Protein AF-A0A2G2K2K7-F1 (afdb_monomer)

Nearest PDB structures (foldseek):
  8chv-assembly1_A  TM=3.644E-01  e=1.099E+00  Homo sapiens
  8qgy-assembly1_A  TM=4.838E-01  e=2.644E+00  Homo sapiens
  7ty0-assembly1_C  TM=4.676E-01  e=1.656E+00  Henipavirus nipahense
  3q2p-assembly3_C  TM=3.879E-01  e=7.582E+00  Dioscoreophyllum cumminsii

Foldseek 3Di:
DDPVQLVVLLCQQLDFFDDDPPFPCPPQNFRNSCCVVVPDDLPDQWDQDPVGIAGEQSVLSVVFWADDVVLVVLVVVCCVVPVPCLNVLVPCVVVVVVCCVPQVKACLDLFVPVDWDWCVVDDFRYPWIKIWGWIDGPNWIKIFIWTQRTRDPVTRTGRTGITTGPPVLLSLLVRHFDDPDPPDPDDPSSVCLVPPPDQAWDQDPVSNFIDHPNDTDGSNVVVVDD

pLDDT: mean 75.02, std 16.73, range [37.62, 96.44]

Mean predicted aligned error: 9.86 Å

Sequence (226 aa):
MDTETKKIIQSQLLENTGKHFLDSGGDDGRAWQQNQKNGISFDEGVSIDEYGVTIPIASFMASQLLYDSTCHDIENLFKLNHPDLALCYNDQGEIEDFLIEYFGAEFDGHLCSKEWFYTYNWDNDLSQDLQGVTFEINGDTYCILQSHNGADARGGHSNGRVYKMEEPDYFFLGMQVQFDNPNEPDGNPFETFYEMENEGGKYNEETKCFELDGKECTPYCMALQY

Radius of gyration: 18.02 Å; Cα contacts (8 Å, |Δi|>4): 357; chains: 1; bounding box: 41×43×48 Å

Structure (mmCIF, N/CA/C/O backbone):
data_AF-A0A2G2K2K7-F1
#
_entry.id   AF-A0A2G2K2K7-F1
#
loop_
_atom_site.group_PDB
_atom_site.id
_atom_site.type_symbol
_atom_site.label_atom_id
_atom_site.label_alt_id
_atom_site.label_comp_id
_atom_site.label_asym_id
_atom_site.label_entity_id
_atom_site.label_seq_id
_atom_site.pdbx_PDB_ins_code
_atom_site.Cartn_x
_atom_site.Cartn_y
_atom_site.Cartn_z
_atom_site.occupancy
_atom_site.B_iso_or_equiv
_atom_site.auth_seq_id
_atom_site.auth_comp_id
_atom_site.auth_asym_id
_atom_site.auth_atom_id
_atom_site.pdbx_PDB_model_num
ATOM 1 N N . MET A 1 1 ? -9.245 -15.487 -3.109 1.00 51.59 1 MET A N 1
ATOM 2 C CA . MET A 1 1 ? -8.781 -14.088 -3.081 1.00 51.59 1 MET A CA 1
ATOM 3 C C . MET A 1 1 ? -9.710 -13.254 -3.940 1.00 51.59 1 MET A C 1
ATOM 5 O O . MET A 1 1 ? -10.040 -13.703 -5.037 1.00 51.59 1 MET A O 1
ATOM 9 N N . ASP A 1 2 ? -10.210 -12.139 -3.412 1.00 69.38 2 ASP A N 1
ATOM 10 C CA . ASP A 1 2 ? -11.305 -11.400 -4.038 1.00 69.38 2 ASP A CA 1
ATOM 11 C C . ASP A 1 2 ? -10.863 -10.628 -5.293 1.00 69.38 2 ASP A C 1
ATOM 13 O O . ASP A 1 2 ? -9.751 -10.106 -5.388 1.00 69.38 2 ASP A O 1
ATOM 17 N N . THR A 1 3 ? -11.742 -10.597 -6.294 1.00 83.56 3 THR A N 1
ATOM 18 C CA . THR A 1 3 ? -11.476 -9.929 -7.575 1.00 83.56 3 THR A CA 1
ATOM 19 C C . THR A 1 3 ? -11.491 -8.409 -7.417 1.00 83.56 3 THR A C 1
ATOM 21 O O . THR A 1 3 ? -10.838 -7.721 -8.200 1.00 83.56 3 THR A O 1
ATOM 24 N N . GLU A 1 4 ? -12.206 -7.872 -6.424 1.00 93.44 4 GLU A N 1
ATOM 25 C CA . GLU A 1 4 ? -12.286 -6.429 -6.209 1.00 93.44 4 GLU A CA 1
ATOM 26 C C . GLU A 1 4 ? -10.986 -5.865 -5.641 1.00 93.44 4 GLU A C 1
ATOM 28 O O . GLU A 1 4 ? -10.442 -4.929 -6.225 1.00 93.44 4 GLU A O 1
ATOM 33 N N . THR A 1 5 ? -10.409 -6.502 -4.616 1.00 95.50 5 THR A N 1
ATOM 34 C CA . THR A 1 5 ? -9.098 -6.120 -4.067 1.00 95.50 5 THR A CA 1
ATOM 35 C C . THR A 1 5 ? -8.050 -5.954 -5.170 1.00 95.50 5 THR A C 1
ATOM 37 O O . THR A 1 5 ? -7.413 -4.906 -5.276 1.00 95.50 5 THR A O 1
ATOM 40 N N . LYS A 1 6 ? -7.916 -6.946 -6.066 1.00 95.75 6 LYS A N 1
ATOM 41 C CA . LYS A 1 6 ? -6.950 -6.886 -7.176 1.00 95.75 6 LYS A CA 1
ATOM 42 C C . LYS A 1 6 ? -7.220 -5.714 -8.128 1.00 95.75 6 LYS A C 1
ATOM 44 O O . LYS A 1 6 ? -6.268 -5.112 -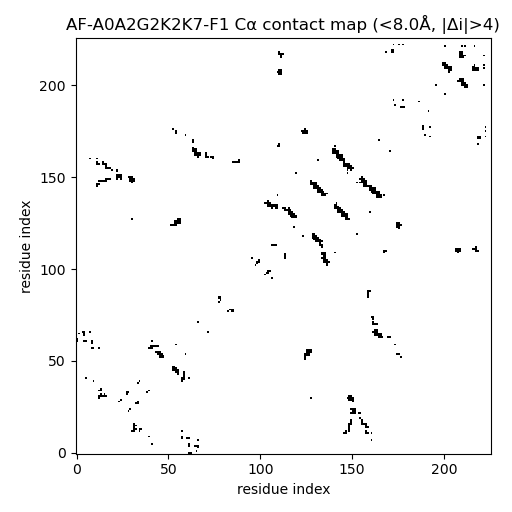8.617 1.00 95.75 6 LYS A O 1
ATOM 49 N N . LYS A 1 7 ? -8.481 -5.345 -8.382 1.00 95.94 7 LYS A N 1
ATOM 50 C CA . LYS A 1 7 ? -8.799 -4.163 -9.207 1.00 95.94 7 LYS A CA 1
ATOM 51 C C . LYS A 1 7 ? -8.391 -2.864 -8.525 1.00 95.94 7 LYS A C 1
ATOM 53 O O . LYS A 1 7 ? -7.865 -1.983 -9.201 1.00 95.94 7 LYS A O 1
ATOM 58 N N . ILE A 1 8 ? -8.633 -2.736 -7.220 1.00 96.00 8 ILE A N 1
ATOM 59 C CA . ILE A 1 8 ?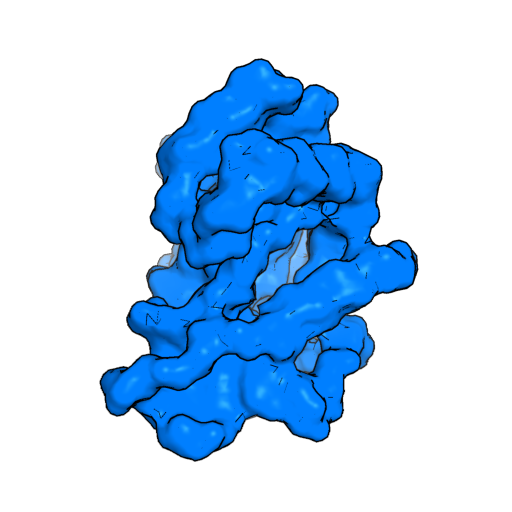 -8.271 -1.531 -6.467 1.00 96.00 8 ILE A CA 1
ATOM 60 C C . ILE A 1 8 ? -6.749 -1.376 -6.440 1.00 96.00 8 ILE A C 1
ATOM 62 O O . ILE A 1 8 ? -6.254 -0.328 -6.861 1.00 96.00 8 ILE A O 1
ATOM 66 N N . ILE A 1 9 ? -6.015 -2.447 -6.116 1.00 96.44 9 ILE A N 1
ATOM 67 C CA . ILE A 1 9 ? -4.544 -2.475 -6.168 1.00 96.44 9 ILE A CA 1
ATOM 68 C C . ILE A 1 9 ? -4.046 -2.119 -7.573 1.00 96.44 9 ILE A C 1
ATOM 70 O O . ILE A 1 9 ? -3.201 -1.241 -7.736 1.00 96.44 9 ILE A O 1
ATOM 74 N N . GLN A 1 10 ? -4.601 -2.747 -8.614 1.00 96.38 10 GLN A N 1
ATOM 75 C CA . GLN A 1 10 ? -4.230 -2.447 -9.995 1.00 96.38 10 GLN A CA 1
ATOM 76 C C . GLN A 1 10 ? -4.463 -0.968 -10.332 1.00 96.38 10 GLN A C 1
ATOM 78 O O . GLN A 1 10 ? -3.617 -0.346 -10.971 1.00 96.38 10 GLN A O 1
ATOM 83 N N . SER A 1 11 ? -5.585 -0.388 -9.899 1.00 94.81 11 SER A N 1
ATOM 84 C CA . SER A 1 11 ? -5.878 1.028 -10.131 1.00 94.81 11 SER A CA 1
ATOM 85 C C . SER A 1 11 ? -4.874 1.951 -9.438 1.00 94.81 11 SER A C 1
ATOM 87 O O . SER A 1 11 ? -4.458 2.938 -10.038 1.00 94.81 11 SER A O 1
ATOM 89 N N . GLN A 1 12 ? -4.442 1.591 -8.226 1.00 94.31 12 GLN A N 1
ATOM 90 C CA . GLN A 1 12 ? -3.452 2.329 -7.450 1.00 94.31 12 GLN A CA 1
ATOM 91 C C . GLN A 1 12 ? -2.073 2.286 -8.122 1.00 94.31 12 GLN A C 1
ATOM 93 O O . GLN A 1 12 ? -1.474 3.330 -8.363 1.00 94.31 12 GLN A O 1
ATOM 98 N N . LEU A 1 13 ? -1.595 1.102 -8.516 1.00 94.94 13 LEU A N 1
ATOM 99 C CA . LEU A 1 13 ? -0.274 0.923 -9.140 1.00 94.94 13 LEU A CA 1
ATOM 100 C C . LEU A 1 13 ? -0.178 1.509 -10.562 1.00 94.94 13 LEU A C 1
ATOM 102 O O . LEU A 1 13 ? 0.915 1.821 -11.040 1.00 94.94 13 LEU A O 1
ATOM 106 N N . LEU A 1 14 ? -1.310 1.659 -11.255 1.00 94.12 14 LEU A N 1
ATOM 107 C CA . LEU A 1 14 ? -1.390 2.286 -12.580 1.00 94.12 14 LEU A CA 1
ATOM 108 C C . LEU A 1 14 ? -1.616 3.801 -12.525 1.00 94.12 14 LEU A C 1
ATOM 110 O O . LEU A 1 14 ? -1.603 4.452 -13.577 1.00 94.12 14 LEU A O 1
ATOM 114 N N . GLU A 1 15 ? -1.867 4.360 -11.340 1.00 91.31 15 GLU A N 1
ATOM 115 C CA . GLU A 1 15 ? -2.230 5.761 -11.181 1.00 91.31 15 GLU A CA 1
ATOM 116 C C . GLU A 1 15 ? -1.101 6.674 -11.664 1.00 91.31 15 GLU A C 1
ATOM 118 O O . GLU A 1 15 ? 0.040 6.585 -11.211 1.00 91.31 15 GLU A O 1
ATOM 123 N N . ASN A 1 16 ? -1.429 7.571 -12.594 1.00 89.06 16 ASN A N 1
ATOM 124 C CA . ASN A 1 16 ? -0.492 8.575 -13.071 1.00 89.06 16 ASN A CA 1
ATOM 125 C C . ASN A 1 16 ? -0.320 9.657 -12.005 1.00 89.06 16 ASN A C 1
ATOM 127 O O . ASN A 1 16 ? -1.191 10.507 -11.828 1.00 89.06 16 ASN A O 1
ATOM 131 N N . THR A 1 17 ? 0.839 9.656 -11.361 1.00 86.25 17 THR A N 1
ATOM 132 C CA . THR A 1 17 ? 1.182 10.587 -10.280 1.00 86.25 17 THR A CA 1
ATOM 133 C C . THR A 1 17 ? 1.998 11.788 -10.762 1.00 86.25 17 THR A C 1
ATOM 135 O O . THR A 1 17 ? 2.615 12.516 -9.985 1.00 86.25 17 THR A O 1
ATOM 138 N N . GLY A 1 18 ? 1.971 12.034 -12.074 1.00 79.94 18 GLY A N 1
ATOM 139 C CA . GLY A 1 18 ? 2.606 13.171 -12.719 1.00 79.94 18 GLY A CA 1
ATOM 140 C C . GLY A 1 18 ? 4.084 12.958 -13.039 1.00 79.94 18 GLY A C 1
ATOM 141 O O . GLY A 1 18 ? 4.646 11.868 -12.928 1.00 79.94 18 GLY A O 1
ATOM 142 N N . LYS A 1 19 ? 4.704 14.041 -13.513 1.00 80.25 19 LYS A N 1
ATOM 143 C CA . LYS A 1 19 ? 6.140 14.140 -13.782 1.00 80.25 19 LYS A CA 1
ATOM 144 C C . LYS A 1 19 ? 6.644 15.429 -13.158 1.00 80.25 19 LYS A C 1
ATOM 146 O O . LYS A 1 19 ? 6.079 16.491 -13.421 1.00 80.25 19 LYS A O 1
ATOM 151 N N . HIS A 1 20 ? 7.711 15.350 -12.376 1.00 73.38 20 HIS A N 1
ATOM 152 C CA . HIS A 1 20 ? 8.375 16.534 -11.847 1.00 73.38 20 HIS A CA 1
ATOM 153 C C . HIS A 1 20 ? 9.685 16.793 -12.600 1.00 73.38 20 HIS A C 1
ATOM 155 O O . HIS A 1 20 ? 10.355 15.862 -13.032 1.00 73.38 20 HIS A O 1
ATOM 161 N N . PHE A 1 21 ? 10.071 18.058 -12.778 1.00 69.62 21 PHE A N 1
ATOM 162 C CA . PHE A 1 21 ? 11.282 18.408 -13.538 1.00 69.62 21 PHE A CA 1
ATOM 163 C C . PHE A 1 21 ? 12.573 17.854 -12.907 1.00 69.62 21 PHE A C 1
ATOM 165 O O . PHE A 1 21 ? 13.538 17.582 -13.613 1.00 69.62 21 PHE A O 1
ATOM 172 N N . LEU A 1 22 ? 12.585 17.684 -11.582 1.00 68.12 22 LEU A N 1
ATOM 173 C CA . LEU A 1 22 ? 13.721 17.132 -10.827 1.00 68.12 22 LEU A CA 1
ATOM 174 C C . LEU A 1 22 ? 13.619 15.621 -10.576 1.00 68.12 22 LEU A C 1
ATOM 176 O O . LEU A 1 22 ? 14.408 15.077 -9.807 1.00 68.12 22 LEU A O 1
ATOM 180 N N . ASP A 1 23 ? 12.632 14.972 -11.181 1.00 69.50 23 ASP A N 1
ATOM 181 C CA . ASP A 1 23 ? 12.435 13.535 -11.081 1.00 69.50 23 ASP A CA 1
ATOM 182 C C . ASP A 1 23 ? 13.387 12.815 -12.047 1.00 69.50 23 ASP A C 1
ATOM 184 O O . ASP A 1 23 ? 13.476 13.162 -13.229 1.00 69.50 23 ASP A O 1
ATOM 188 N N . SER A 1 24 ? 14.114 11.822 -11.539 1.00 72.56 24 SER A N 1
ATOM 189 C CA . SER A 1 24 ? 15.151 11.077 -12.265 1.00 72.56 24 SER A CA 1
ATOM 190 C C . SER A 1 24 ? 14.586 10.182 -13.374 1.00 72.56 24 SER A C 1
ATOM 192 O O . SER A 1 24 ? 15.342 9.696 -14.213 1.00 72.56 24 SER A O 1
ATOM 194 N N . GLY A 1 25 ? 13.261 10.010 -13.436 1.00 67.38 25 GLY A N 1
ATOM 195 C CA . GLY A 1 25 ? 12.586 9.104 -14.368 1.00 67.38 25 GLY A CA 1
ATOM 196 C C . GLY A 1 25 ? 12.629 9.473 -15.849 1.00 67.38 25 GLY A C 1
ATOM 197 O O . GLY A 1 25 ? 12.035 8.754 -16.644 1.00 67.38 25 GLY A O 1
ATOM 198 N N . GLY A 1 26 ? 13.251 10.585 -16.253 1.00 72.06 26 GLY A N 1
ATOM 199 C CA . GLY A 1 26 ? 13.318 10.983 -17.666 1.00 72.06 26 GLY A CA 1
ATOM 200 C C . GLY A 1 26 ? 11.947 10.937 -18.366 1.00 72.06 26 GLY A C 1
ATOM 201 O O . GLY A 1 26 ? 10.940 11.410 -17.818 1.00 72.06 26 GLY A O 1
ATOM 202 N N . ASP A 1 27 ? 11.901 10.333 -19.558 1.00 73.56 27 ASP A N 1
ATOM 203 C CA . ASP A 1 27 ? 10.684 10.239 -20.371 1.00 73.56 27 ASP A CA 1
ATOM 204 C C . ASP A 1 27 ? 9.696 9.159 -19.879 1.00 73.56 27 ASP A C 1
ATOM 206 O O . ASP A 1 27 ? 8.484 9.425 -19.866 1.00 73.56 27 ASP A O 1
ATOM 210 N N . ASP A 1 28 ? 10.172 7.981 -19.447 1.00 77.38 28 ASP A N 1
ATOM 211 C CA . ASP A 1 28 ? 9.344 6.799 -19.133 1.00 77.38 28 ASP A CA 1
ATOM 212 C C . ASP A 1 28 ? 9.793 5.921 -17.941 1.00 77.38 28 ASP A C 1
ATOM 214 O O . ASP A 1 28 ? 9.265 4.829 -17.745 1.00 77.38 28 ASP A O 1
ATOM 218 N N . GLY A 1 29 ? 10.711 6.387 -17.098 1.00 82.25 29 GLY A N 1
ATOM 219 C CA . GLY A 1 29 ? 11.298 5.617 -15.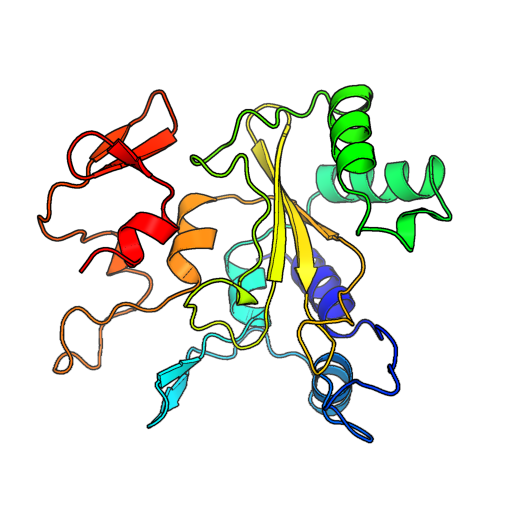992 1.00 82.25 29 GLY A CA 1
ATOM 220 C C . GLY A 1 29 ? 10.471 5.514 -14.705 1.00 82.25 29 GLY A C 1
ATOM 221 O O . GLY A 1 29 ? 10.988 5.017 -13.714 1.00 82.25 29 GLY A O 1
ATOM 222 N N . ARG A 1 30 ? 9.223 5.998 -14.670 1.00 88.75 30 ARG A N 1
ATOM 223 C CA . ARG A 1 30 ? 8.374 5.967 -13.458 1.00 88.75 30 ARG A CA 1
ATOM 224 C C . ARG A 1 30 ? 7.641 4.644 -13.322 1.00 88.75 30 ARG A C 1
ATOM 226 O O . ARG A 1 30 ? 7.210 4.085 -14.334 1.00 88.75 30 ARG A O 1
ATOM 233 N N . ALA A 1 31 ? 7.403 4.205 -12.090 1.00 89.06 31 ALA A N 1
ATOM 234 C CA . ALA A 1 31 ? 6.719 2.943 -11.828 1.00 89.06 31 ALA A CA 1
ATOM 235 C C . ALA A 1 31 ? 5.331 2.879 -12.494 1.00 89.06 31 ALA A C 1
ATOM 237 O O . ALA A 1 31 ? 5.050 1.912 -13.199 1.00 89.06 31 ALA A O 1
ATOM 238 N N . TRP A 1 32 ? 4.511 3.942 -12.436 1.00 91.06 32 TRP A N 1
ATOM 239 C CA . TRP A 1 32 ? 3.213 3.934 -13.138 1.00 91.06 32 TRP A CA 1
ATOM 240 C C . TRP A 1 32 ? 3.348 3.795 -14.662 1.00 91.06 32 TRP A C 1
ATOM 242 O O . TRP A 1 32 ? 2.496 3.184 -15.307 1.00 91.06 32 TRP A O 1
ATOM 252 N N . GLN A 1 33 ? 4.414 4.343 -15.257 1.00 91.19 33 GLN A N 1
ATOM 253 C CA . GLN A 1 33 ? 4.657 4.259 -16.702 1.00 91.19 33 GLN A CA 1
ATOM 254 C C . GLN A 1 33 ? 5.043 2.834 -17.100 1.00 91.19 33 GLN A C 1
ATOM 256 O O . GLN A 1 33 ? 4.540 2.315 -18.099 1.00 91.19 33 GLN A O 1
ATOM 261 N N . GLN A 1 34 ? 5.893 2.192 -16.298 1.00 90.50 34 GLN A N 1
ATOM 262 C CA . GLN A 1 34 ? 6.276 0.796 -16.491 1.00 90.50 34 GLN A CA 1
ATOM 263 C C . GLN A 1 34 ? 5.073 -0.132 -16.299 1.00 90.50 34 GLN A C 1
ATOM 265 O O . GLN A 1 34 ? 4.802 -0.959 -17.167 1.00 90.50 34 GLN A O 1
ATOM 270 N N . ASN A 1 35 ? 4.278 0.081 -15.250 1.00 92.19 35 ASN A N 1
ATOM 271 C CA . ASN A 1 35 ? 3.066 -0.689 -14.969 1.00 92.19 35 ASN A CA 1
ATOM 272 C C . ASN A 1 35 ? 2.030 -0.574 -16.099 1.00 92.19 35 ASN A C 1
ATOM 274 O O . ASN A 1 35 ? 1.461 -1.574 -16.529 1.00 92.19 35 ASN A O 1
ATOM 278 N N . GLN A 1 36 ? 1.808 0.627 -16.646 1.00 92.50 36 GLN A N 1
ATOM 279 C CA . GLN A 1 36 ? 0.893 0.820 -17.780 1.00 92.50 36 GLN A CA 1
ATOM 280 C C . GLN A 1 36 ? 1.382 0.149 -19.068 1.00 92.50 36 GLN A C 1
ATOM 282 O O . GLN A 1 36 ? 0.568 -0.297 -19.878 1.00 92.50 36 GLN A O 1
ATOM 287 N N . LYS A 1 37 ? 2.700 0.088 -19.273 1.00 92.38 37 LYS A N 1
ATOM 288 C CA . LYS A 1 37 ? 3.313 -0.518 -20.459 1.00 92.38 37 LYS A CA 1
ATOM 289 C C . LYS A 1 37 ? 3.349 -2.043 -20.381 1.00 92.38 37 LYS A C 1
ATOM 291 O O . LYS A 1 37 ? 3.051 -2.704 -21.373 1.00 92.38 37 LYS A O 1
ATOM 296 N N . ASN A 1 38 ? 3.732 -2.580 -19.227 1.00 90.56 38 ASN A N 1
ATOM 297 C CA . ASN A 1 38 ? 3.989 -4.006 -19.030 1.00 90.56 38 ASN A CA 1
ATOM 298 C C . ASN A 1 38 ? 2.741 -4.758 -18.541 1.00 90.56 38 ASN A C 1
ATOM 300 O O . ASN A 1 38 ? 2.634 -5.967 -18.736 1.00 90.56 38 ASN A O 1
ATOM 304 N N . GLY A 1 39 ? 1.774 -4.039 -17.966 1.00 91.75 39 GLY A N 1
ATOM 305 C CA . GLY A 1 39 ? 0.660 -4.620 -17.229 1.00 91.75 39 GLY A CA 1
ATOM 306 C C . GLY A 1 39 ? 1.044 -4.9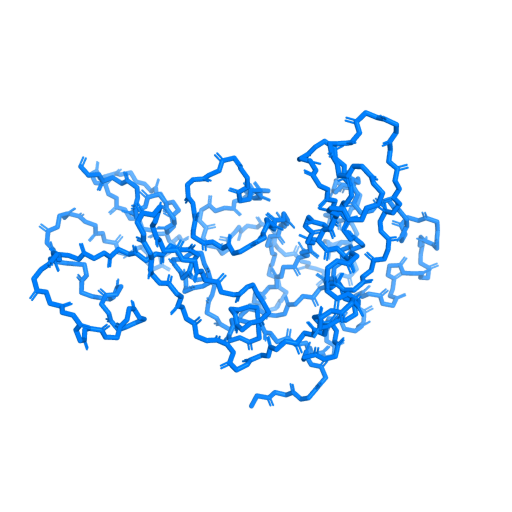53 -15.786 1.00 91.75 39 GLY A C 1
ATOM 307 O O . GLY A 1 39 ? 2.209 -4.893 -15.405 1.00 91.75 39 GLY A O 1
ATOM 308 N N . ILE A 1 40 ? 0.038 -5.303 -14.983 1.00 93.62 40 ILE A N 1
ATOM 309 C CA . ILE A 1 40 ? 0.218 -5.770 -13.603 1.00 93.62 40 ILE A CA 1
ATOM 310 C C . ILE A 1 40 ? 0.006 -7.282 -13.574 1.00 93.62 40 ILE A C 1
ATOM 312 O O . ILE A 1 40 ? -1.057 -7.758 -13.985 1.00 93.62 40 ILE A O 1
ATOM 316 N N . SER A 1 41 ? 0.998 -8.017 -13.072 1.00 91.44 41 SER A N 1
ATOM 317 C CA . SER A 1 41 ? 0.876 -9.435 -12.736 1.00 91.44 41 SER A CA 1
ATOM 318 C C . SER A 1 41 ? 0.667 -9.588 -11.232 1.00 91.44 41 SER A C 1
ATOM 320 O O . SER A 1 41 ? 1.346 -8.941 -10.446 1.00 91.44 41 SER A O 1
ATOM 322 N N . PHE A 1 42 ? -0.268 -10.450 -10.839 1.00 89.06 42 PHE A N 1
ATOM 323 C CA . PHE A 1 42 ? -0.506 -10.818 -9.435 1.00 89.06 42 PHE A CA 1
ATOM 324 C C . PHE A 1 42 ? -0.009 -12.226 -9.101 1.00 89.06 42 PHE A C 1
ATOM 326 O O . PHE A 1 42 ? -0.198 -12.691 -7.982 1.00 89.06 42 PHE A O 1
ATOM 333 N N . ASP A 1 43 ? 0.546 -12.913 -10.098 1.00 84.06 43 ASP A N 1
ATOM 334 C CA . ASP A 1 43 ? 1.040 -14.285 -9.988 1.00 84.06 43 ASP A CA 1
ATOM 335 C C . ASP A 1 43 ? 2.572 -14.319 -10.146 1.00 84.06 43 ASP A C 1
ATOM 337 O O . ASP A 1 43 ? 3.169 -15.379 -10.324 1.00 84.06 43 ASP A O 1
ATOM 341 N N . GLU A 1 44 ? 3.214 -13.145 -10.131 1.00 81.38 44 GLU A N 1
ATOM 342 C CA . GLU A 1 44 ? 4.668 -13.035 -10.153 1.00 81.38 44 GLU A CA 1
ATOM 343 C C . GLU A 1 44 ? 5.224 -13.441 -8.787 1.00 81.38 44 GLU A C 1
ATOM 345 O O . GLU A 1 44 ? 4.755 -12.964 -7.751 1.00 81.38 44 GLU A O 1
ATOM 350 N N . GLY A 1 45 ? 6.186 -14.360 -8.798 1.00 78.81 45 GLY A N 1
ATOM 351 C CA . GLY A 1 45 ? 6.877 -14.811 -7.598 1.00 78.81 45 GLY A CA 1
ATOM 352 C C . GLY A 1 45 ? 8.067 -13.922 -7.256 1.00 78.81 45 GLY A C 1
ATOM 353 O O . GLY A 1 45 ? 8.514 -13.117 -8.068 1.00 78.81 45 GLY A O 1
ATOM 354 N N . VAL A 1 46 ? 8.598 -14.120 -6.053 1.00 80.56 46 VAL A N 1
ATOM 355 C CA . VAL A 1 46 ? 9.846 -13.496 -5.607 1.00 80.56 46 VAL A CA 1
ATOM 356 C C . VAL A 1 46 ? 10.986 -13.865 -6.561 1.00 80.56 46 VAL A C 1
ATOM 358 O O . VAL A 1 46 ? 11.145 -15.035 -6.919 1.00 80.56 46 VAL A O 1
ATOM 361 N N . SER A 1 47 ? 11.781 -12.877 -6.973 1.00 79.62 47 SER A N 1
ATOM 362 C CA . SER A 1 47 ? 12.994 -13.084 -7.767 1.00 79.62 47 SER A CA 1
ATOM 363 C C . SER A 1 47 ? 14.244 -12.885 -6.920 1.00 79.62 47 SER A C 1
ATOM 365 O O . SER A 1 47 ? 14.254 -12.059 -6.013 1.00 79.62 47 SER A O 1
ATOM 367 N N . ILE A 1 48 ? 15.303 -13.629 -7.238 1.00 82.06 48 ILE A N 1
ATOM 368 C CA . ILE A 1 48 ? 16.605 -13.535 -6.575 1.00 82.06 48 ILE A CA 1
ATOM 369 C C . ILE A 1 48 ? 17.668 -13.398 -7.661 1.00 82.06 48 ILE A C 1
ATOM 371 O O . ILE A 1 48 ? 17.705 -14.208 -8.593 1.00 82.06 48 ILE A O 1
ATOM 375 N N . ASP A 1 49 ? 18.530 -12.396 -7.541 1.00 81.94 49 ASP A N 1
ATOM 376 C CA . ASP A 1 49 ? 19.664 -12.190 -8.436 1.00 81.94 49 ASP A CA 1
ATOM 377 C C . ASP A 1 49 ? 20.942 -11.782 -7.677 1.00 81.94 49 ASP A C 1
ATOM 379 O O . ASP A 1 49 ? 21.063 -11.990 -6.470 1.00 81.94 49 ASP A O 1
ATOM 383 N N . GLU A 1 50 ? 21.950 -11.276 -8.394 1.00 80.56 50 GLU A N 1
ATOM 384 C CA . GLU A 1 50 ? 23.225 -10.860 -7.794 1.00 80.56 50 GLU A CA 1
ATOM 385 C C . GLU A 1 50 ? 23.123 -9.606 -6.908 1.00 80.56 50 GLU A C 1
ATOM 387 O O . GLU A 1 50 ? 24.052 -9.325 -6.148 1.00 80.56 50 GLU A O 1
ATOM 392 N N . TYR A 1 51 ? 22.022 -8.859 -7.011 1.00 75.56 51 TYR A N 1
ATOM 393 C CA . TYR A 1 51 ? 21.750 -7.639 -6.257 1.00 75.56 51 TYR A CA 1
ATOM 394 C C . TYR A 1 51 ? 20.859 -7.878 -5.039 1.00 75.56 51 TYR A C 1
ATOM 396 O O . TYR A 1 51 ? 20.869 -7.045 -4.135 1.00 75.56 51 TYR A O 1
ATOM 404 N N . GLY A 1 52 ? 20.153 -9.009 -4.979 1.00 76.25 52 GLY A N 1
ATOM 405 C CA . GLY A 1 52 ? 19.393 -9.419 -3.804 1.00 76.25 52 GLY A CA 1
ATOM 406 C C . GLY A 1 52 ? 18.061 -10.063 -4.153 1.00 76.25 52 GLY A C 1
ATOM 407 O O . GLY A 1 52 ? 17.915 -10.727 -5.183 1.00 76.25 52 GLY A O 1
ATOM 408 N N . VAL A 1 53 ? 17.100 -9.888 -3.251 1.00 81.88 53 VAL A N 1
ATOM 409 C CA . VAL A 1 53 ? 15.729 -10.366 -3.405 1.00 81.88 53 VAL A CA 1
ATOM 410 C C . VAL A 1 53 ? 14.859 -9.240 -3.952 1.00 81.88 53 VAL A C 1
ATOM 412 O O . VAL A 1 53 ? 15.097 -8.060 -3.715 1.00 81.88 53 VAL A O 1
ATOM 415 N N . THR A 1 54 ? 13.837 -9.592 -4.721 1.00 85.38 54 THR A N 1
ATOM 416 C CA . THR A 1 54 ? 12.774 -8.663 -5.098 1.00 85.38 54 THR A CA 1
ATOM 417 C C . THR A 1 54 ? 11.423 -9.350 -4.975 1.00 85.38 54 THR A C 1
ATOM 419 O O . THR A 1 54 ? 11.160 -10.371 -5.613 1.00 85.38 54 THR A O 1
ATOM 422 N N . ILE A 1 55 ? 10.556 -8.770 -4.155 1.00 88.06 55 ILE A N 1
ATOM 423 C CA . ILE A 1 55 ? 9.176 -9.160 -3.907 1.00 88.06 55 ILE A CA 1
ATOM 424 C C . ILE A 1 55 ? 8.271 -8.303 -4.803 1.00 88.06 55 ILE A C 1
ATOM 426 O O . ILE A 1 55 ? 8.197 -7.084 -4.621 1.00 88.06 55 ILE A O 1
ATOM 430 N N . PRO A 1 56 ? 7.540 -8.897 -5.761 1.00 89.38 56 PRO A N 1
ATOM 431 C CA . PRO A 1 56 ? 6.627 -8.149 -6.617 1.00 89.38 56 PRO A CA 1
ATOM 432 C C . PRO A 1 56 ? 5.497 -7.503 -5.809 1.00 89.38 56 PRO A C 1
ATOM 434 O O . PRO A 1 56 ? 4.662 -8.191 -5.213 1.00 89.38 56 PRO A O 1
ATOM 437 N N . ILE A 1 57 ? 5.432 -6.170 -5.838 1.00 93.56 57 ILE A N 1
ATOM 438 C CA . ILE A 1 57 ? 4.517 -5.383 -4.999 1.00 93.56 57 ILE A CA 1
ATOM 439 C C . ILE A 1 57 ? 3.044 -5.762 -5.189 1.00 93.56 57 ILE A C 1
ATOM 441 O O . ILE A 1 57 ? 2.287 -5.837 -4.227 1.00 93.56 57 ILE A O 1
ATOM 445 N N . ALA A 1 58 ? 2.628 -6.055 -6.424 1.00 93.56 58 ALA A N 1
ATOM 446 C CA . ALA A 1 58 ? 1.247 -6.410 -6.728 1.00 93.56 58 ALA A CA 1
ATOM 447 C C . ALA A 1 58 ? 0.854 -7.763 -6.116 1.00 93.56 58 ALA A C 1
ATOM 449 O O . ALA A 1 58 ? -0.220 -7.871 -5.522 1.00 93.56 58 ALA A O 1
ATOM 450 N N . SER A 1 59 ? 1.723 -8.774 -6.239 1.00 89.94 59 SER A N 1
ATOM 451 C CA . SER A 1 59 ? 1.527 -10.097 -5.638 1.00 89.94 59 SER A CA 1
ATOM 452 C C . SER A 1 59 ? 1.483 -10.002 -4.114 1.00 89.94 59 SER A C 1
ATOM 454 O O . SER A 1 59 ? 0.572 -10.553 -3.500 1.00 89.94 59 SER A O 1
ATOM 456 N N . PHE A 1 60 ? 2.408 -9.242 -3.521 1.00 91.38 60 PHE A N 1
ATOM 457 C CA . PHE A 1 60 ? 2.471 -9.009 -2.080 1.00 91.38 60 PHE A CA 1
ATOM 458 C C . PHE A 1 60 ? 1.223 -8.288 -1.548 1.00 91.38 60 PHE A C 1
ATOM 460 O O . PHE A 1 60 ? 0.545 -8.789 -0.655 1.00 91.38 60 PHE A O 1
ATOM 467 N N . MET A 1 61 ? 0.841 -7.150 -2.137 1.00 94.25 61 MET A N 1
ATOM 468 C CA . MET A 1 61 ? -0.366 -6.429 -1.718 1.00 94.25 61 MET A CA 1
ATOM 469 C C . MET A 1 61 ? -1.609 -7.307 -1.857 1.00 94.25 61 MET A C 1
ATOM 471 O O . MET A 1 61 ? -2.450 -7.330 -0.966 1.00 94.25 61 MET A O 1
ATOM 475 N N . ALA A 1 62 ? -1.727 -8.064 -2.951 1.00 91.56 62 ALA A N 1
ATOM 476 C CA . ALA A 1 62 ? -2.867 -8.950 -3.138 1.00 91.56 62 ALA A CA 1
ATOM 477 C C . ALA A 1 62 ? -2.889 -10.104 -2.135 1.00 91.56 62 ALA A C 1
ATOM 479 O O . ALA A 1 62 ? -3.983 -10.581 -1.846 1.00 91.56 62 ALA A O 1
ATOM 480 N N . SER A 1 63 ? -1.732 -10.548 -1.627 1.00 88.81 63 SER A N 1
ATOM 481 C CA . SER A 1 63 ? -1.658 -11.622 -0.639 1.00 88.81 63 SER A CA 1
ATOM 482 C C . SER A 1 63 ? -1.980 -11.165 0.781 1.00 88.81 63 SER A C 1
ATOM 484 O O . SER A 1 63 ? -2.508 -11.963 1.546 1.00 88.81 63 SER A O 1
ATOM 486 N N . GLN A 1 64 ? -1.661 -9.913 1.121 1.00 89.50 64 GLN A N 1
ATOM 487 C CA . GLN A 1 64 ? -1.755 -9.393 2.490 1.00 89.50 64 GLN A CA 1
ATOM 488 C C . GLN A 1 64 ? -2.983 -8.509 2.752 1.00 89.50 64 GLN A C 1
ATOM 490 O O . GLN A 1 64 ? -3.357 -8.292 3.903 1.00 89.50 64 GLN A O 1
ATOM 495 N N . LEU A 1 65 ? -3.592 -7.956 1.700 1.00 94.00 65 LEU A N 1
ATOM 496 C CA . LEU A 1 65 ? -4.630 -6.936 1.823 1.00 94.00 65 LEU A CA 1
ATOM 497 C C . LEU A 1 65 ? -5.970 -7.420 1.281 1.00 94.00 65 LEU A C 1
ATOM 499 O O . LEU A 1 65 ? -6.048 -8.186 0.319 1.00 94.00 65 LEU A O 1
ATOM 503 N N . LEU A 1 66 ? -7.043 -6.890 1.859 1.00 95.62 66 LEU A N 1
ATOM 504 C CA . LEU A 1 66 ? -8.409 -7.057 1.384 1.00 95.62 66 LEU A CA 1
ATOM 505 C C . LEU A 1 66 ? -9.089 -5.704 1.190 1.00 95.62 66 LEU A C 1
ATOM 507 O O . LEU A 1 66 ? -8.784 -4.731 1.872 1.00 95.62 66 LEU A O 1
ATOM 511 N N . TYR A 1 67 ? -10.040 -5.651 0.262 1.00 95.69 67 TYR A N 1
ATOM 512 C CA . TYR A 1 67 ? -10.915 -4.502 0.077 1.00 95.69 67 TYR A CA 1
ATOM 513 C C . TYR A 1 67 ? -12.355 -4.918 0.373 1.00 95.69 67 TYR A C 1
ATOM 515 O O . TYR A 1 67 ? -12.923 -5.744 -0.342 1.00 95.69 67 TYR A O 1
ATOM 523 N N . ASP A 1 68 ? -12.937 -4.365 1.434 1.00 94.94 68 ASP A N 1
ATOM 524 C CA . ASP A 1 68 ? -14.290 -4.689 1.889 1.00 94.94 68 ASP A CA 1
ATOM 525 C C . ASP A 1 68 ? -15.235 -3.473 1.855 1.00 94.94 68 ASP A C 1
ATOM 527 O O . ASP A 1 68 ? -14.905 -2.399 1.344 1.00 94.94 68 ASP A O 1
ATOM 531 N N . SER A 1 69 ? -16.457 -3.644 2.367 1.00 94.19 69 SER A N 1
ATOM 532 C CA . SER A 1 69 ? -17.442 -2.560 2.411 1.00 94.19 69 SER A CA 1
ATOM 533 C C . SER A 1 69 ? -17.008 -1.394 3.297 1.00 94.19 69 SER A C 1
ATOM 535 O O . SER A 1 69 ? -17.305 -0.254 2.957 1.00 94.19 69 SER A O 1
ATOM 537 N N . THR A 1 70 ? -16.282 -1.651 4.388 1.00 93.00 70 THR A N 1
ATOM 538 C CA . THR A 1 70 ? -15.769 -0.597 5.273 1.00 93.00 70 THR A CA 1
ATOM 539 C C . THR A 1 70 ? -14.754 0.264 4.526 1.00 93.00 70 THR A C 1
ATOM 541 O O . THR A 1 70 ? -14.848 1.491 4.558 1.00 93.00 70 THR A O 1
ATOM 544 N N . CYS A 1 71 ? -13.851 -0.365 3.764 1.00 93.12 71 CYS A N 1
ATOM 545 C CA . CYS A 1 71 ? -12.910 0.334 2.884 1.00 93.12 71 CYS A CA 1
ATOM 546 C C . CYS A 1 71 ? -13.653 1.252 1.899 1.00 93.12 71 CYS A C 1
ATOM 548 O O . CYS A 1 71 ? -13.318 2.429 1.747 1.00 93.12 71 CYS A O 1
ATOM 550 N N . HIS A 1 72 ? -14.703 0.724 1.263 1.00 91.94 72 HIS A N 1
ATOM 551 C CA . HIS A 1 72 ? -15.531 1.478 0.324 1.00 91.94 72 HIS A CA 1
ATOM 552 C C . HIS A 1 72 ? -16.239 2.677 0.972 1.00 91.94 72 HIS A C 1
ATOM 554 O O . HIS A 1 72 ? -16.253 3.772 0.401 1.00 91.94 72 HIS A O 1
ATOM 560 N N . ASP A 1 73 ? -16.821 2.482 2.154 1.00 90.31 73 ASP A N 1
ATOM 561 C CA . ASP A 1 73 ? -17.567 3.513 2.873 1.00 90.31 73 ASP A CA 1
ATOM 562 C C . ASP A 1 73 ? -16.651 4.654 3.329 1.00 90.31 73 ASP A C 1
ATOM 564 O O . ASP A 1 73 ? -16.990 5.825 3.136 1.00 90.31 73 ASP A O 1
ATOM 568 N N . ILE A 1 74 ? -15.458 4.325 3.835 1.00 87.50 74 ILE A N 1
ATOM 569 C CA . ILE A 1 74 ? -14.428 5.303 4.201 1.00 87.50 74 ILE A CA 1
ATOM 570 C C . ILE A 1 74 ? -14.007 6.121 2.973 1.00 87.50 74 ILE A C 1
ATOM 572 O O . ILE A 1 74 ? -14.084 7.352 2.988 1.00 87.50 74 ILE A O 1
ATOM 576 N N . GLU A 1 75 ? -13.620 5.462 1.873 1.00 86.38 75 GLU A N 1
ATOM 577 C CA . GLU A 1 75 ? -13.181 6.156 0.655 1.00 86.38 75 GLU A CA 1
ATOM 578 C C . GLU A 1 75 ? -14.276 7.042 0.042 1.00 86.38 75 GLU A C 1
ATOM 580 O O . GLU A 1 75 ? -13.982 8.090 -0.540 1.00 86.38 75 GLU A O 1
ATOM 585 N N . ASN A 1 76 ? -15.545 6.640 0.135 1.00 84.19 76 ASN A N 1
ATOM 586 C CA . ASN A 1 76 ? -16.663 7.454 -0.333 1.00 84.19 76 ASN A CA 1
ATOM 587 C C . ASN A 1 76 ? -16.923 8.656 0.570 1.00 84.19 76 ASN A C 1
ATOM 589 O O . ASN A 1 76 ? -17.160 9.754 0.060 1.00 84.19 76 ASN A O 1
ATOM 593 N N . LEU A 1 77 ? -16.885 8.470 1.889 1.00 76.88 77 LEU A N 1
ATOM 594 C CA . LEU A 1 77 ? -17.135 9.555 2.829 1.00 76.88 77 LEU A CA 1
ATOM 595 C C . LEU A 1 77 ? -16.022 10.609 2.760 1.00 76.88 77 LEU A C 1
ATOM 597 O O . LEU A 1 77 ? -16.325 11.802 2.749 1.00 76.88 77 LEU A O 1
ATOM 601 N N . PHE A 1 78 ? -14.766 10.187 2.574 1.00 74.19 78 PHE A N 1
ATOM 602 C CA . PHE A 1 78 ? -13.658 11.100 2.286 1.00 74.19 78 PHE A CA 1
ATOM 603 C C . PHE A 1 78 ? -13.930 11.971 1.054 1.00 74.19 78 PHE A C 1
ATOM 605 O O . PHE A 1 78 ? -13.804 13.193 1.118 1.00 74.19 78 PHE A O 1
ATOM 612 N N . LYS A 1 79 ? -14.379 11.375 -0.059 1.00 69.69 79 LYS A N 1
ATOM 613 C CA . LYS A 1 79 ? -14.718 12.125 -1.285 1.00 69.69 79 LYS A CA 1
ATOM 614 C C . LYS A 1 79 ? -15.873 13.108 -1.084 1.00 69.69 79 LYS A C 1
ATOM 616 O O . LYS A 1 79 ? -15.904 14.138 -1.751 1.00 69.69 79 LYS A O 1
ATOM 621 N N . LEU A 1 80 ? -16.838 12.785 -0.219 1.00 59.41 80 LEU A N 1
ATOM 622 C CA . LEU A 1 80 ? -18.001 13.637 0.056 1.00 59.41 80 LEU A CA 1
ATOM 623 C C . LEU A 1 80 ? -17.649 14.837 0.936 1.00 59.41 80 LEU A C 1
ATOM 625 O O . LEU A 1 80 ? -18.053 15.955 0.620 1.00 59.41 80 LEU A O 1
ATOM 629 N N . ASN A 1 81 ? -16.910 14.607 2.022 1.00 57.44 81 ASN A N 1
ATOM 630 C CA . ASN A 1 81 ? -16.571 15.660 2.978 1.00 57.44 81 ASN A CA 1
ATOM 631 C C . ASN A 1 81 ? -15.378 16.501 2.511 1.00 57.44 81 ASN A C 1
ATOM 633 O O . ASN A 1 81 ? -15.293 17.679 2.853 1.00 57.44 81 ASN A O 1
ATOM 637 N N . HIS A 1 82 ? -14.500 15.936 1.679 1.00 62.41 82 HIS A N 1
ATOM 638 C CA . HIS A 1 82 ? -13.306 16.618 1.200 1.00 62.41 82 HIS A CA 1
ATOM 639 C C . HIS A 1 82 ? -12.969 16.262 -0.266 1.00 62.41 82 HIS A C 1
ATOM 641 O O . HIS A 1 82 ? -11.931 15.655 -0.543 1.00 62.41 82 HIS A O 1
ATOM 647 N N . PRO A 1 83 ? -13.804 16.671 -1.244 1.00 59.34 83 PRO A N 1
ATOM 648 C CA . PRO A 1 83 ? -13.613 16.341 -2.663 1.00 59.34 83 PRO A CA 1
ATOM 649 C C . PRO A 1 83 ? -12.271 16.823 -3.238 1.00 59.34 83 PRO A C 1
ATOM 651 O O . PRO A 1 83 ? -11.755 16.208 -4.169 1.00 59.34 83 PRO A O 1
ATOM 654 N N . ASP A 1 84 ? -11.689 17.879 -2.658 1.00 53.50 84 ASP A N 1
ATOM 655 C CA . ASP A 1 84 ? -10.374 18.421 -3.028 1.00 53.50 84 ASP A CA 1
ATOM 656 C C . ASP A 1 84 ? -9.206 17.751 -2.271 1.00 53.50 84 ASP A C 1
ATOM 658 O O . ASP A 1 84 ? -8.063 17.819 -2.711 1.00 53.50 84 ASP A O 1
ATOM 662 N N . LEU A 1 85 ? -9.474 17.075 -1.148 1.00 48.78 85 LEU A N 1
ATOM 663 C CA . LEU A 1 85 ? -8.475 16.406 -0.295 1.00 48.78 85 LEU A CA 1
ATOM 664 C C . LEU A 1 85 ? -8.239 14.951 -0.728 1.00 48.78 85 LEU A C 1
ATOM 666 O O . LEU A 1 85 ? -7.195 14.384 -0.428 1.00 48.78 85 LEU A O 1
ATOM 670 N N . ALA A 1 86 ? -9.112 14.417 -1.592 1.00 47.59 86 ALA A N 1
ATOM 671 C CA . ALA A 1 86 ? -8.811 13.267 -2.447 1.00 47.59 86 ALA A CA 1
ATOM 672 C C . ALA A 1 86 ? -7.597 13.501 -3.380 1.00 47.59 86 ALA A C 1
ATOM 674 O O . ALA A 1 86 ? -7.141 12.560 -4.016 1.00 47.59 86 ALA A O 1
ATOM 675 N N . LEU A 1 87 ? -7.070 14.734 -3.471 1.00 44.03 87 LEU A N 1
ATOM 676 C CA . LEU A 1 87 ? -5.802 15.075 -4.136 1.00 44.03 87 LEU A CA 1
ATOM 677 C C . LEU A 1 87 ? -4.638 15.295 -3.146 1.00 44.03 87 LEU A C 1
ATOM 679 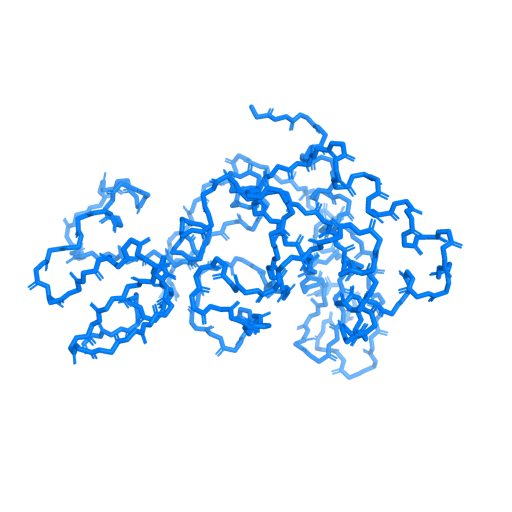O O . LEU A 1 87 ? -3.491 15.432 -3.567 1.00 44.03 87 LEU A O 1
ATOM 683 N N . CYS A 1 88 ? -4.920 15.331 -1.840 1.00 41.03 88 CYS A N 1
ATOM 684 C CA . CYS A 1 88 ? -3.987 15.653 -0.760 1.00 41.03 88 CYS A CA 1
ATOM 685 C C . CYS A 1 88 ? -3.988 14.567 0.328 1.00 41.03 88 CYS A C 1
ATOM 687 O O . CYS A 1 88 ? -3.991 14.882 1.513 1.00 41.03 88 CYS A O 1
ATOM 689 N N . TYR A 1 89 ? -3.850 13.295 -0.056 1.00 50.19 89 TYR A N 1
ATOM 690 C CA . TYR A 1 89 ? -3.518 12.175 0.850 1.00 50.19 89 TYR A CA 1
ATOM 691 C C . TYR A 1 89 ? -2.165 12.326 1.592 1.00 50.19 89 TYR A C 1
ATOM 693 O O . TYR A 1 89 ? -1.649 11.382 2.181 1.00 50.19 89 TYR A O 1
ATOM 701 N N . ASN A 1 90 ? -1.581 13.525 1.563 1.00 51.38 90 ASN A N 1
ATOM 702 C CA . ASN A 1 90 ? -0.353 13.901 2.245 1.00 51.38 90 ASN A CA 1
ATOM 703 C C . ASN A 1 90 ? -0.616 14.728 3.519 1.00 51.38 90 ASN A C 1
ATOM 705 O O . ASN A 1 90 ? 0.344 15.001 4.233 1.00 51.38 90 ASN A O 1
ATOM 709 N N . ASP A 1 91 ? -1.865 15.141 3.800 1.00 60.47 91 ASP A N 1
ATOM 710 C CA . ASP A 1 91 ? -2.232 15.760 5.083 1.00 60.47 91 ASP A CA 1
ATOM 711 C C . ASP A 1 91 ? -3.016 14.772 5.942 1.00 60.47 91 ASP A C 1
ATOM 713 O O . ASP A 1 91 ? -4.223 14.580 5.835 1.00 60.47 91 ASP A O 1
ATOM 717 N N . GLN A 1 92 ? -2.254 14.048 6.730 1.00 62.44 92 GLN A N 1
ATOM 718 C CA . GLN A 1 92 ? -2.675 12.816 7.379 1.00 62.44 92 GLN A CA 1
ATOM 719 C C . GLN A 1 92 ? -3.165 13.053 8.813 1.00 62.44 92 GLN A C 1
ATOM 721 O O . GLN A 1 92 ? -3.874 12.209 9.347 1.00 62.44 92 GLN A O 1
ATOM 726 N N . GLY A 1 93 ? -2.881 14.227 9.396 1.00 65.38 93 GLY A N 1
ATOM 727 C CA . GLY A 1 93 ? -3.527 14.647 10.644 1.00 65.38 93 GLY A CA 1
ATOM 728 C C . GLY A 1 93 ? -5.033 14.855 10.451 1.00 65.38 93 GLY A C 1
ATOM 729 O O . GLY A 1 93 ? -5.830 14.411 11.267 1.00 65.38 93 GLY A O 1
ATOM 730 N N . GLU A 1 94 ? -5.436 15.428 9.313 1.00 70.19 94 GLU A N 1
ATOM 731 C CA . GLU A 1 94 ? -6.854 15.592 8.952 1.00 70.19 94 GLU A CA 1
ATOM 732 C C . GLU A 1 94 ? -7.553 14.240 8.695 1.00 70.19 94 GLU A C 1
ATOM 734 O O . GLU A 1 94 ? -8.739 14.072 8.980 1.00 70.19 94 GLU A O 1
ATOM 739 N N . ILE A 1 95 ? -6.818 13.255 8.164 1.00 73.31 95 ILE A N 1
ATOM 740 C CA . ILE A 1 95 ? -7.317 11.890 7.938 1.00 73.31 95 ILE A CA 1
ATOM 741 C C . ILE A 1 95 ? -7.573 11.175 9.270 1.00 73.31 95 ILE A C 1
ATOM 743 O O . ILE A 1 95 ? -8.606 10.518 9.415 1.00 73.31 95 ILE A O 1
ATOM 747 N N . GLU A 1 96 ? -6.649 11.301 10.224 1.00 78.62 96 GLU A N 1
ATOM 748 C CA . GLU A 1 96 ? -6.767 10.720 11.563 1.00 78.62 96 GLU A CA 1
ATOM 749 C C . GLU A 1 96 ? -7.998 11.267 12.297 1.00 78.62 96 GLU A C 1
ATOM 751 O O . GLU A 1 96 ? -8.873 10.490 12.690 1.00 78.62 96 GLU A O 1
ATOM 756 N N . ASP A 1 97 ? -8.126 12.596 12.381 1.00 79.62 97 ASP A N 1
ATOM 757 C CA . ASP A 1 97 ? -9.260 13.262 13.036 1.00 79.62 97 ASP A CA 1
ATOM 758 C C . ASP A 1 97 ? -10.605 12.824 12.431 1.00 79.62 97 ASP A C 1
ATOM 760 O O . ASP A 1 97 ? -11.555 12.505 13.154 1.00 79.62 97 ASP A O 1
ATOM 764 N N . PHE A 1 98 ? -10.683 12.734 11.100 1.00 80.38 98 PHE A N 1
ATOM 765 C CA . PHE A 1 98 ? -11.878 12.261 10.405 1.00 80.38 98 PHE A CA 1
ATOM 766 C C . PHE A 1 98 ? -12.216 10.801 10.739 1.00 80.38 98 PHE A C 1
ATOM 768 O O . PHE A 1 98 ? -13.381 10.470 10.979 1.00 80.38 98 PHE A O 1
ATOM 775 N N . LEU A 1 99 ? -11.229 9.903 10.730 1.00 83.50 99 LEU A N 1
ATOM 776 C CA . LEU A 1 99 ? -11.467 8.483 10.997 1.00 83.50 99 LEU A CA 1
ATOM 777 C C . LEU A 1 99 ? -11.937 8.269 12.441 1.00 83.50 99 LEU A C 1
ATOM 779 O O . LEU A 1 99 ? -12.860 7.483 12.676 1.00 83.50 99 LEU A O 1
ATOM 783 N N . ILE A 1 100 ? -11.380 9.024 13.390 1.00 86.12 100 ILE A N 1
ATOM 784 C CA . ILE A 1 100 ? -11.837 9.040 14.783 1.00 86.12 100 ILE A CA 1
ATOM 785 C C . ILE A 1 100 ? -13.284 9.549 14.865 1.00 86.12 100 ILE A C 1
ATOM 787 O O . ILE A 1 100 ? -14.133 8.891 15.466 1.00 86.12 100 ILE A O 1
ATOM 791 N N . GLU A 1 101 ? -13.598 10.692 14.246 1.00 85.12 101 GLU A N 1
ATOM 792 C CA . GLU A 1 101 ? -14.919 11.327 14.355 1.00 85.12 101 GLU A CA 1
ATOM 793 C C . GLU A 1 101 ? -16.044 10.487 13.728 1.00 85.12 101 GLU A C 1
ATOM 795 O O . GLU A 1 101 ? -17.104 10.314 14.335 1.00 85.12 101 GLU A O 1
ATOM 800 N N . TYR A 1 102 ? -15.835 9.970 12.514 1.00 83.81 102 TYR A N 1
ATOM 801 C CA . TYR A 1 102 ? -16.906 9.356 11.719 1.00 83.81 102 TYR A CA 1
ATOM 802 C C . TYR A 1 102 ? -16.982 7.837 11.846 1.00 83.81 102 TYR A C 1
ATOM 804 O O . TYR A 1 102 ? -18.066 7.272 11.681 1.00 83.81 102 TYR A O 1
ATOM 812 N N . PHE A 1 103 ? -15.860 7.179 12.136 1.00 84.94 103 PHE A N 1
ATOM 813 C CA . PHE A 1 103 ? -15.784 5.720 12.210 1.00 84.94 103 PHE A CA 1
ATOM 814 C C . PHE A 1 103 ? -15.422 5.204 13.603 1.00 84.94 103 PHE A C 1
ATOM 816 O O . PHE A 1 103 ? -15.468 3.993 13.816 1.00 84.94 103 PHE A O 1
ATOM 823 N N . GLY A 1 104 ? -15.116 6.093 14.556 1.00 86.88 104 GLY A N 1
ATOM 824 C CA . GLY A 1 104 ? -14.628 5.689 15.872 1.00 86.88 104 GLY A CA 1
ATOM 825 C C . GLY A 1 104 ? -13.310 4.932 15.765 1.00 86.88 104 GLY A C 1
ATOM 826 O O . GLY A 1 104 ? -13.107 3.980 16.512 1.00 86.88 104 GLY A O 1
ATOM 827 N N . ALA A 1 105 ? -12.478 5.293 14.782 1.00 86.88 105 ALA A N 1
ATOM 828 C CA . ALA A 1 105 ? -11.220 4.612 14.555 1.00 86.88 105 ALA A CA 1
ATOM 829 C C . ALA A 1 105 ? -10.282 4.797 15.748 1.00 86.88 105 ALA A C 1
ATOM 831 O O . ALA A 1 105 ? -10.189 5.879 16.330 1.00 86.88 105 ALA A O 1
ATOM 832 N N . GLU A 1 106 ? -9.563 3.736 16.076 1.00 85.75 106 GLU A N 1
ATOM 833 C CA . GLU A 1 106 ? -8.538 3.728 17.102 1.00 85.75 106 GLU A CA 1
ATOM 834 C C . GLU A 1 106 ? -7.174 3.666 16.415 1.00 85.75 106 GLU A C 1
ATOM 836 O O . GLU A 1 106 ? -6.861 2.735 15.675 1.00 85.75 106 GLU A O 1
ATOM 841 N N . PHE A 1 107 ? -6.352 4.681 16.661 1.00 77.81 107 PHE A N 1
ATOM 842 C CA . PHE A 1 107 ? -4.945 4.717 16.249 1.00 77.81 107 PHE A CA 1
ATOM 843 C C . PHE A 1 107 ? -4.020 4.242 17.383 1.00 77.81 107 PHE A C 1
ATOM 845 O O . PHE A 1 107 ? -2.795 4.380 17.320 1.00 77.81 107 PHE A O 1
ATOM 852 N N . ASP A 1 108 ? -4.602 3.665 18.442 1.00 65.56 108 ASP A N 1
ATOM 853 C CA . ASP A 1 108 ? -3.874 2.912 19.457 1.00 65.56 108 ASP A CA 1
ATOM 854 C C . ASP A 1 108 ? -3.412 1.594 18.819 1.00 65.56 108 ASP A C 1
ATOM 856 O O . ASP A 1 108 ? -4.105 0.586 18.841 1.00 65.56 108 ASP A O 1
ATOM 860 N N . GLY A 1 109 ? -2.262 1.692 18.143 1.00 54.31 109 GLY A N 1
ATOM 861 C CA . GLY A 1 109 ? -1.771 0.769 17.126 1.00 54.31 109 GLY A CA 1
ATOM 862 C C . GLY A 1 109 ? -1.965 -0.718 17.409 1.00 54.31 109 GLY A C 1
ATOM 863 O O . GLY A 1 109 ? -1.509 -1.246 18.422 1.00 54.31 109 GLY A O 1
ATOM 864 N N . HIS A 1 110 ? -2.533 -1.414 16.422 1.00 48.00 110 HIS A N 1
ATOM 865 C CA . HIS A 1 110 ? -2.116 -2.783 16.174 1.00 48.00 110 HIS A CA 1
ATOM 866 C C . HIS A 1 110 ? -0.668 -2.719 15.704 1.00 48.00 110 HIS A C 1
ATOM 868 O O . HIS A 1 110 ? -0.383 -2.022 14.725 1.00 48.00 110 HIS A O 1
ATOM 874 N N . LEU A 1 111 ? 0.213 -3.439 16.405 1.00 53.94 111 LEU A N 1
ATOM 875 C CA . LEU A 1 111 ? 1.662 -3.300 16.306 1.00 53.94 111 LEU A CA 1
ATOM 876 C C . LEU A 1 111 ? 2.113 -1.955 16.862 1.00 53.94 111 LEU A C 1
ATOM 878 O O . LEU A 1 111 ? 1.457 -0.932 16.702 1.00 53.94 111 LEU A O 1
ATOM 882 N N . CYS A 1 112 ? 3.290 -1.918 17.469 1.00 50.56 112 CYS A N 1
ATOM 883 C CA . CYS A 1 112 ? 3.914 -0.703 17.991 1.00 50.56 112 CYS A CA 1
ATOM 884 C C . CYS A 1 112 ? 4.176 0.395 16.918 1.00 50.56 112 CYS A C 1
ATOM 886 O O . CYS A 1 112 ? 4.933 1.330 17.162 1.00 50.56 112 CYS A O 1
ATOM 888 N N . SER A 1 113 ? 3.567 0.313 15.728 1.00 51.09 113 SER A N 1
ATOM 889 C CA . SER A 1 113 ? 3.494 1.344 14.704 1.00 51.09 113 SER A CA 1
ATOM 890 C C . SER A 1 113 ? 2.286 2.260 14.944 1.00 51.09 113 SER A C 1
ATOM 892 O O . SER A 1 113 ? 1.320 2.266 14.187 1.00 51.09 113 SER A O 1
ATOM 894 N N . LYS A 1 114 ? 2.384 3.133 15.954 1.00 52.06 114 LYS A N 1
ATOM 895 C CA . LYS A 1 114 ? 1.663 4.427 15.922 1.00 52.06 114 LYS A CA 1
ATOM 896 C C . LYS A 1 114 ? 2.212 5.359 14.833 1.00 52.06 114 LYS A C 1
ATOM 898 O O . LYS A 1 114 ? 1.772 6.493 14.675 1.00 52.06 114 LYS A O 1
ATOM 903 N N . GLU A 1 115 ? 3.243 4.898 14.134 1.00 58.84 115 GLU A N 1
ATOM 904 C CA . GLU A 1 115 ? 4.034 5.667 13.206 1.00 58.84 115 GLU A CA 1
ATOM 905 C C . GLU A 1 115 ? 3.724 5.218 11.781 1.00 58.84 115 GLU A C 1
ATOM 907 O O . GLU A 1 115 ? 3.901 4.061 11.407 1.00 58.84 115 GLU A O 1
ATOM 912 N N . TRP A 1 116 ? 3.248 6.176 10.998 1.00 76.19 116 TRP A N 1
ATOM 913 C CA . TRP A 1 116 ? 3.558 6.376 9.590 1.00 76.19 116 TRP A CA 1
ATOM 914 C C . TRP A 1 116 ? 4.738 5.531 9.131 1.00 76.19 116 TRP A C 1
ATOM 916 O O . TRP A 1 116 ? 5.863 5.703 9.609 1.00 76.19 116 TRP A O 1
ATOM 926 N N . PHE A 1 117 ? 4.491 4.668 8.160 1.00 79.88 117 PHE A N 1
ATOM 927 C CA . PHE A 1 117 ? 5.559 3.929 7.522 1.00 79.88 117 PHE A CA 1
ATOM 928 C C . PHE A 1 117 ? 5.841 4.471 6.137 1.00 79.88 117 PHE A C 1
ATOM 930 O O . PHE A 1 117 ? 4.942 4.916 5.425 1.00 79.88 117 PHE A O 1
ATOM 937 N N . TYR A 1 118 ? 7.110 4.395 5.757 1.00 84.81 118 TYR A N 1
ATOM 938 C CA . TYR A 1 118 ? 7.542 4.584 4.387 1.00 84.81 118 TYR A CA 1
ATOM 939 C C . TYR A 1 118 ? 8.682 3.613 4.120 1.00 84.81 118 TYR A C 1
ATOM 941 O O . TYR A 1 118 ? 9.767 3.775 4.679 1.00 84.81 118 TYR A O 1
ATOM 949 N N . THR A 1 119 ? 8.428 2.612 3.279 1.00 85.75 119 THR A N 1
ATOM 950 C CA . THR A 1 119 ? 9.371 1.512 3.030 1.00 85.75 119 THR A CA 1
ATOM 951 C C . THR A 1 119 ? 10.696 2.008 2.467 1.00 85.75 119 THR A C 1
ATOM 953 O O . THR A 1 119 ? 11.720 1.431 2.784 1.00 85.75 119 THR A O 1
ATOM 956 N N . TYR A 1 120 ? 10.713 3.142 1.759 1.00 79.00 120 TYR A N 1
ATOM 957 C CA . TYR A 1 120 ? 11.948 3.765 1.271 1.00 79.00 120 TYR A CA 1
ATOM 958 C C . TYR A 1 120 ? 12.950 4.091 2.391 1.00 79.00 120 TYR A C 1
ATOM 960 O O . TYR A 1 120 ? 14.162 4.057 2.192 1.00 79.00 120 TYR A O 1
ATOM 968 N N . ASN A 1 121 ? 12.455 4.456 3.579 1.00 76.44 121 ASN A N 1
ATOM 969 C CA . ASN A 1 121 ? 13.312 4.772 4.723 1.00 76.44 121 ASN A CA 1
ATOM 970 C C . ASN A 1 121 ? 13.840 3.514 5.425 1.00 76.44 121 ASN A C 1
ATOM 972 O O . ASN A 1 121 ? 14.588 3.633 6.400 1.00 76.44 121 ASN A O 1
ATOM 976 N N . TRP A 1 122 ? 13.421 2.336 4.972 1.00 72.06 122 TRP A N 1
ATOM 977 C CA . TRP A 1 122 ? 13.674 1.043 5.581 1.00 72.06 122 TRP A CA 1
ATOM 978 C C . TRP A 1 122 ? 14.365 0.118 4.581 1.00 72.06 122 TRP A C 1
ATOM 980 O O . TRP A 1 122 ? 14.259 0.294 3.369 1.00 72.06 122 TRP A O 1
ATOM 990 N N . ASP A 1 123 ? 15.072 -0.880 5.098 1.00 71.25 123 ASP A N 1
ATOM 991 C CA . ASP A 1 123 ? 15.565 -1.965 4.256 1.00 71.25 123 ASP A CA 1
ATOM 992 C C . ASP A 1 123 ? 14.403 -2.933 4.003 1.00 71.25 123 ASP A C 1
ATOM 994 O O . ASP A 1 123 ? 13.756 -3.381 4.951 1.00 71.25 123 ASP A O 1
ATOM 998 N N . ASN A 1 124 ? 14.067 -3.167 2.737 1.00 82.19 124 ASN A N 1
ATOM 999 C CA . ASN A 1 124 ? 12.966 -4.031 2.324 1.00 82.19 124 ASN A CA 1
ATOM 1000 C C . ASN A 1 124 ? 13.215 -4.552 0.905 1.00 82.19 124 ASN A C 1
ATOM 1002 O O . ASN A 1 124 ? 13.938 -3.931 0.127 1.00 82.19 124 ASN A O 1
ATOM 1006 N N . ASP A 1 125 ? 12.565 -5.657 0.557 1.00 86.44 125 ASP A N 1
ATOM 1007 C CA . ASP A 1 125 ? 12.745 -6.326 -0.729 1.00 86.44 125 ASP A CA 1
ATOM 1008 C C . ASP A 1 125 ? 11.607 -6.021 -1.715 1.00 86.44 125 ASP A C 1
ATOM 1010 O O . ASP A 1 125 ? 11.521 -6.649 -2.768 1.00 86.44 125 ASP A O 1
ATOM 1014 N N . LEU A 1 126 ? 10.692 -5.090 -1.419 1.00 90.50 126 LEU A N 1
ATOM 1015 C CA . LEU A 1 126 ? 9.576 -4.792 -2.318 1.00 90.50 126 LEU A CA 1
ATOM 1016 C C . LEU A 1 126 ? 10.076 -4.174 -3.631 1.00 90.50 126 LEU A C 1
ATOM 1018 O O . LEU A 1 126 ? 10.927 -3.290 -3.662 1.00 90.50 126 LEU A O 1
ATOM 1022 N N . SER A 1 127 ? 9.459 -4.565 -4.747 1.00 90.62 127 SER A N 1
ATOM 1023 C CA . SER A 1 127 ? 9.779 -4.027 -6.076 1.00 90.62 127 SER A CA 1
ATOM 1024 C C . SER A 1 127 ? 9.423 -2.542 -6.248 1.00 90.62 127 SER A C 1
ATOM 1026 O O . SER A 1 127 ? 9.710 -1.953 -7.291 1.00 90.62 127 SER A O 1
ATOM 1028 N N . GLN A 1 128 ? 8.694 -1.966 -5.289 1.00 90.31 128 GLN A N 1
ATOM 1029 C CA . GLN A 1 128 ? 8.217 -0.590 -5.289 1.00 90.31 128 GLN A CA 1
ATOM 1030 C C . GLN A 1 128 ? 7.878 -0.159 -3.857 1.00 90.31 128 GLN A C 1
ATOM 1032 O O . GLN A 1 128 ? 7.303 -0.944 -3.104 1.00 90.31 128 GLN A O 1
ATOM 1037 N N . ASP A 1 129 ? 8.152 1.102 -3.520 1.00 90.88 129 ASP A N 1
ATOM 1038 C CA . ASP A 1 129 ? 7.892 1.610 -2.176 1.00 90.88 129 ASP A CA 1
ATOM 1039 C C . ASP A 1 129 ? 6.407 1.846 -1.866 1.00 90.88 129 ASP A C 1
ATOM 1041 O O . ASP A 1 129 ? 5.608 2.240 -2.727 1.00 90.88 129 ASP A O 1
ATOM 1045 N N . LEU A 1 130 ? 6.067 1.674 -0.589 1.00 90.94 130 LEU A N 1
ATOM 1046 C CA . LEU A 1 130 ? 4.771 1.963 0.011 1.00 90.94 130 LEU A CA 1
ATOM 1047 C C . LEU A 1 130 ? 4.925 2.959 1.156 1.00 90.94 130 LEU A C 1
ATOM 1049 O O . LEU A 1 130 ? 5.871 2.878 1.938 1.00 90.94 130 LEU A O 1
ATOM 1053 N N . GLN A 1 131 ? 3.944 3.843 1.310 1.00 87.31 131 GLN A N 1
ATOM 1054 C CA . GLN A 1 131 ? 3.787 4.638 2.524 1.00 87.31 131 GLN A CA 1
ATOM 1055 C C . GLN A 1 131 ? 2.353 4.577 3.033 1.00 87.31 131 GLN A C 1
ATOM 1057 O O . GLN A 1 131 ? 1.417 4.470 2.236 1.00 87.31 131 GLN A O 1
ATOM 1062 N N . GLY A 1 132 ? 2.167 4.665 4.345 1.00 86.00 132 GLY A N 1
ATOM 1063 C CA . GLY A 1 132 ? 0.835 4.579 4.918 1.00 86.00 132 GLY A CA 1
ATOM 1064 C C . GLY A 1 132 ? 0.775 4.688 6.430 1.00 86.00 132 GLY A C 1
ATOM 1065 O O . GLY A 1 132 ? 1.779 4.913 7.104 1.00 86.00 132 GLY A O 1
ATOM 1066 N N . VAL A 1 133 ? -0.437 4.508 6.941 1.00 84.06 133 VAL A N 1
ATOM 1067 C CA . VAL A 1 133 ? -0.765 4.467 8.369 1.00 84.06 133 VAL A CA 1
ATOM 1068 C C . VAL A 1 133 ? -1.782 3.358 8.620 1.00 84.06 133 VAL A C 1
ATOM 1070 O O . VAL A 1 133 ? -2.635 3.099 7.764 1.00 84.06 133 VAL A O 1
ATOM 1073 N N . THR A 1 134 ? -1.680 2.689 9.768 1.00 86.88 134 THR A N 1
ATOM 1074 C CA . THR A 1 134 ? -2.632 1.668 10.223 1.00 86.88 134 THR A CA 1
ATOM 1075 C C . THR A 1 134 ? -3.595 2.246 11.257 1.00 86.88 134 THR A C 1
ATOM 1077 O O . THR A 1 134 ? -3.277 3.205 11.957 1.00 86.88 134 THR A O 1
ATOM 1080 N N . PHE A 1 135 ? -4.793 1.678 11.334 1.00 86.75 135 PHE A N 1
ATOM 1081 C CA . PHE A 1 135 ? -5.826 2.053 12.299 1.00 86.75 135 PHE A CA 1
ATOM 1082 C C . PHE A 1 135 ? -6.782 0.879 12.517 1.00 86.75 135 PHE A C 1
ATOM 1084 O O . PHE A 1 135 ? -6.901 -0.003 11.665 1.00 86.75 135 PHE A O 1
ATOM 1091 N N . GLU A 1 136 ? -7.474 0.857 13.650 1.00 87.75 136 GLU A N 1
ATOM 1092 C CA . GLU A 1 136 ? -8.484 -0.152 13.961 1.00 87.75 136 GLU A CA 1
ATOM 1093 C C . GLU A 1 136 ? -9.894 0.446 13.911 1.00 87.75 136 GLU A C 1
ATOM 1095 O O . GLU A 1 136 ? -10.128 1.575 14.335 1.00 87.75 136 GLU A O 1
ATOM 1100 N N . ILE A 1 137 ? -10.862 -0.322 13.410 1.00 88.56 137 ILE A N 1
ATOM 1101 C CA . ILE A 1 137 ? -12.292 -0.009 13.509 1.00 88.56 137 ILE A CA 1
ATOM 1102 C C . ILE A 1 137 ? -13.001 -1.271 13.985 1.00 88.56 137 ILE A C 1
ATOM 1104 O O . ILE A 1 137 ? -12.991 -2.292 13.300 1.00 88.56 137 ILE A O 1
ATOM 1108 N N . ASN A 1 138 ? -13.659 -1.200 15.145 1.00 87.94 138 ASN A N 1
ATOM 1109 C CA . ASN A 1 138 ? -14.407 -2.320 15.733 1.00 87.94 138 ASN A CA 1
ATOM 1110 C C . ASN A 1 138 ? -13.580 -3.618 15.896 1.00 87.94 138 ASN A C 1
ATOM 1112 O O . ASN A 1 138 ? -14.129 -4.715 15.786 1.00 87.94 138 ASN A O 1
ATOM 1116 N N . GLY A 1 139 ? -12.275 -3.494 16.160 1.00 85.31 139 GLY A N 1
ATOM 1117 C CA . GLY A 1 139 ? -11.347 -4.618 16.339 1.00 85.31 139 GLY A CA 1
ATOM 1118 C C . GLY A 1 139 ? -10.805 -5.237 15.045 1.00 85.31 139 GLY A C 1
ATOM 1119 O O . GLY A 1 139 ? -10.020 -6.176 15.122 1.00 85.31 139 GLY A O 1
ATOM 1120 N N . ASP A 1 140 ? -11.202 -4.729 13.875 1.00 90.00 140 ASP A N 1
ATOM 1121 C CA . ASP A 1 140 ? -10.569 -5.049 12.594 1.00 90.00 140 ASP A CA 1
ATOM 1122 C C . ASP A 1 140 ? -9.479 -4.015 12.275 1.00 90.00 140 ASP A C 1
ATOM 1124 O O . ASP A 1 140 ? -9.687 -2.815 12.469 1.00 90.00 140 ASP A O 1
ATOM 1128 N N . THR A 1 141 ? -8.351 -4.464 11.723 1.00 90.00 141 THR A N 1
ATOM 1129 C CA . THR A 1 141 ? -7.241 -3.588 11.323 1.00 90.00 141 THR A CA 1
ATOM 1130 C C . THR A 1 141 ? -7.332 -3.185 9.861 1.00 90.00 141 THR A C 1
ATOM 1132 O O . THR A 1 141 ? -7.572 -4.007 8.973 1.00 90.00 141 THR A O 1
ATOM 1135 N N . TYR A 1 142 ? -7.077 -1.908 9.607 1.00 91.31 142 TYR A N 1
ATOM 1136 C CA . TYR A 1 142 ? -7.049 -1.305 8.287 1.00 91.31 142 TYR A CA 1
ATOM 1137 C C . TYR A 1 142 ? -5.776 -0.482 8.102 1.00 91.31 142 TYR A C 1
ATOM 1139 O O . TYR A 1 142 ? -5.105 -0.104 9.064 1.00 91.31 142 TYR A O 1
ATOM 1147 N N . CYS A 1 143 ? -5.461 -0.163 6.853 1.00 89.62 143 CYS A N 1
ATOM 1148 C CA . CYS A 1 143 ? -4.439 0.809 6.509 1.00 89.62 143 CYS A CA 1
ATOM 1149 C C . CYS A 1 143 ? -4.906 1.746 5.396 1.00 89.62 143 CYS A C 1
ATOM 1151 O O . CYS A 1 143 ? -5.679 1.357 4.518 1.00 89.62 143 CYS A O 1
ATOM 1153 N N . ILE A 1 144 ? -4.423 2.990 5.433 1.00 89.31 144 ILE A N 1
ATOM 1154 C CA . ILE A 1 144 ? -4.417 3.874 4.265 1.00 89.31 144 ILE A CA 1
ATOM 1155 C C . ILE A 1 144 ? -3.038 3.766 3.644 1.00 89.31 144 ILE A C 1
ATOM 1157 O O . ILE A 1 144 ? -2.041 4.081 4.290 1.00 89.31 144 ILE A O 1
ATOM 1161 N N . LEU A 1 145 ? -2.993 3.333 2.390 1.00 89.69 145 LEU A N 1
ATOM 1162 C CA . LEU A 1 145 ? -1.761 3.002 1.695 1.00 89.69 145 LEU A CA 1
ATOM 1163 C C . LEU A 1 145 ? -1.627 3.791 0.398 1.00 89.69 145 LEU A C 1
ATOM 1165 O O . LEU A 1 145 ? -2.567 3.886 -0.393 1.00 89.69 145 LEU A O 1
ATOM 1169 N N . GLN A 1 146 ? -0.430 4.301 0.147 1.00 89.12 146 GLN A N 1
ATOM 1170 C CA . GLN A 1 146 ? -0.030 4.936 -1.100 1.00 89.12 146 GLN A CA 1
ATOM 1171 C C . GLN A 1 146 ? 1.161 4.183 -1.685 1.00 89.12 146 GLN A C 1
ATOM 1173 O O . GLN A 1 146 ? 2.062 3.772 -0.958 1.00 89.12 146 GLN A O 1
ATOM 1178 N N . SER A 1 147 ? 1.177 4.025 -3.007 1.00 91.19 147 SER A N 1
ATOM 1179 C CA . SER A 1 147 ? 2.307 3.429 -3.715 1.00 91.19 147 SER A CA 1
ATOM 1180 C C . SER A 1 147 ? 3.175 4.527 -4.305 1.00 91.19 147 SER A C 1
ATOM 1182 O O . SER A 1 147 ? 2.670 5.505 -4.865 1.00 91.19 147 SER A O 1
ATOM 1184 N N . HIS A 1 148 ? 4.490 4.374 -4.205 1.00 89.50 148 HIS A N 1
ATOM 1185 C CA . HIS A 1 148 ? 5.439 5.288 -4.816 1.00 89.50 148 HIS A CA 1
ATOM 1186 C C . HIS A 1 148 ? 5.501 5.039 -6.326 1.00 89.50 148 HIS A C 1
ATOM 1188 O O . HIS A 1 148 ? 6.301 4.254 -6.828 1.00 89.50 148 HIS A O 1
ATOM 1194 N N . ASN A 1 149 ? 4.607 5.671 -7.074 1.00 86.81 149 ASN A N 1
ATOM 1195 C CA . ASN A 1 149 ? 4.483 5.490 -8.518 1.00 86.81 149 ASN A CA 1
ATOM 1196 C C . ASN A 1 149 ? 5.475 6.349 -9.329 1.00 86.81 149 ASN A C 1
ATOM 1198 O O . ASN A 1 149 ? 5.519 6.231 -10.557 1.00 86.81 149 ASN A O 1
ATOM 1202 N N . GLY A 1 150 ? 6.239 7.226 -8.669 1.00 83.88 150 GLY A N 1
ATOM 1203 C CA . GLY A 1 150 ? 7.254 8.088 -9.274 1.00 83.88 150 GLY A CA 1
ATOM 1204 C C . GLY A 1 150 ? 8.518 7.338 -9.700 1.00 83.88 150 GLY A C 1
ATOM 1205 O O . GLY A 1 150 ? 8.547 6.110 -9.749 1.00 83.88 150 GLY A O 1
ATOM 1206 N N . ALA A 1 151 ? 9.569 8.085 -10.039 1.00 81.12 151 ALA A N 1
ATOM 1207 C CA . ALA A 1 151 ? 10.907 7.531 -10.271 1.00 81.12 151 ALA A CA 1
ATOM 1208 C C . ALA A 1 151 ? 11.923 7.950 -9.194 1.00 81.12 151 ALA A C 1
ATOM 1210 O O . ALA A 1 151 ? 13.053 7.470 -9.194 1.00 81.12 151 ALA A O 1
ATOM 1211 N N . ASP A 1 152 ? 11.519 8.811 -8.259 1.00 76.44 152 ASP A N 1
ATOM 1212 C CA . ASP A 1 152 ? 12.335 9.255 -7.139 1.00 76.44 152 ASP A CA 1
ATOM 1213 C C . ASP A 1 152 ? 11.467 9.552 -5.912 1.00 76.44 152 ASP A C 1
ATOM 1215 O O . ASP A 1 152 ? 10.437 10.210 -6.053 1.00 76.44 152 ASP A O 1
ATOM 1219 N N . ALA A 1 153 ? 11.958 9.159 -4.730 1.00 66.25 153 ALA A N 1
ATOM 1220 C CA . ALA A 1 153 ? 11.296 9.241 -3.422 1.00 66.25 153 ALA A CA 1
ATOM 1221 C C . ALA A 1 153 ? 10.691 10.609 -3.049 1.00 66.25 153 ALA A C 1
ATOM 1223 O O . ALA A 1 153 ? 9.884 10.701 -2.123 1.00 66.25 153 ALA A O 1
ATOM 1224 N N . ARG A 1 154 ? 11.087 11.693 -3.731 1.00 68.38 154 ARG A N 1
ATOM 1225 C CA . ARG A 1 154 ? 10.604 13.065 -3.508 1.00 68.38 154 ARG A CA 1
ATOM 1226 C C . ARG A 1 154 ? 9.233 13.348 -4.123 1.00 68.38 154 ARG A C 1
ATOM 1228 O O . ARG A 1 154 ? 8.707 14.443 -3.912 1.00 68.38 154 ARG A O 1
ATOM 1235 N N . GLY A 1 155 ? 8.646 12.433 -4.892 1.00 66.00 155 GLY A N 1
ATOM 1236 C CA . GLY A 1 155 ? 7.290 12.628 -5.390 1.00 66.00 155 GLY A CA 1
ATOM 1237 C C . GLY A 1 155 ? 6.746 11.486 -6.233 1.00 66.00 155 GLY A C 1
ATOM 1238 O O . GLY A 1 155 ? 7.471 10.645 -6.745 1.00 66.00 155 GLY A O 1
ATOM 1239 N N . GLY A 1 156 ? 5.430 11.514 -6.435 1.00 79.06 156 GLY A N 1
ATOM 1240 C CA . GLY A 1 156 ? 4.748 10.543 -7.281 1.00 79.06 156 GLY A CA 1
ATOM 1241 C C . GLY A 1 156 ? 4.010 9.450 -6.514 1.00 79.06 156 GLY A C 1
ATOM 1242 O O . GLY A 1 156 ? 3.828 8.371 -7.066 1.00 79.06 156 GLY A O 1
ATOM 1243 N N . HIS A 1 157 ? 3.568 9.714 -5.286 1.00 84.81 157 HIS A N 1
ATOM 1244 C CA . HIS A 1 157 ? 2.687 8.811 -4.547 1.00 84.81 157 HIS A CA 1
ATOM 1245 C C . HIS A 1 157 ? 1.285 8.780 -5.151 1.00 84.81 157 HIS A C 1
ATOM 1247 O O . HIS A 1 157 ? 0.767 9.818 -5.568 1.00 84.81 157 HIS A O 1
ATOM 1253 N N . SER A 1 158 ? 0.686 7.591 -5.208 1.00 86.94 158 SER A N 1
ATOM 1254 C CA . SER A 1 158 ? -0.725 7.443 -5.556 1.00 86.94 158 SER A CA 1
ATOM 1255 C C . SER A 1 158 ? -1.608 8.153 -4.532 1.00 86.94 158 SER A C 1
ATOM 1257 O O . SER A 1 158 ? -1.193 8.441 -3.404 1.00 86.94 158 SER A O 1
ATOM 1259 N N . ASN A 1 159 ? -2.872 8.350 -4.882 1.00 84.25 159 ASN A N 1
ATOM 1260 C CA . ASN A 1 159 ? -3.905 8.569 -3.884 1.00 84.25 159 ASN A CA 1
ATOM 1261 C C . ASN A 1 159 ? -3.922 7.425 -2.860 1.00 84.25 159 ASN A C 1
ATOM 1263 O O . ASN A 1 159 ? -3.624 6.271 -3.190 1.00 84.25 159 ASN A O 1
ATOM 1267 N N . GLY A 1 160 ? -4.253 7.764 -1.616 1.00 84.19 160 GLY A N 1
ATOM 1268 C CA . GLY A 1 160 ? -4.383 6.804 -0.531 1.00 84.19 160 GLY A CA 1
ATOM 1269 C C . GLY A 1 160 ? -5.582 5.900 -0.765 1.00 84.19 160 GLY A C 1
ATOM 1270 O O . GLY A 1 160 ? -6.676 6.361 -1.101 1.00 84.19 160 GLY A O 1
ATOM 1271 N N . ARG A 1 161 ? -5.363 4.602 -0.599 1.00 89.94 161 ARG A N 1
ATOM 1272 C CA . ARG A 1 161 ? -6.396 3.573 -0.677 1.00 89.94 161 ARG A CA 1
ATOM 1273 C C . ARG A 1 161 ? -6.538 2.883 0.655 1.00 89.94 161 ARG A C 1
ATOM 1275 O O . ARG A 1 161 ? -5.538 2.657 1.331 1.00 89.94 161 ARG A O 1
ATOM 1282 N N . VAL A 1 162 ? -7.777 2.579 1.017 1.00 92.06 162 VAL A N 1
ATOM 1283 C CA . VAL A 1 162 ? -8.072 1.897 2.274 1.00 92.06 162 VAL A CA 1
ATOM 1284 C C . VAL A 1 162 ? -8.086 0.400 2.022 1.00 92.06 162 VAL A C 1
ATOM 1286 O O . VAL A 1 162 ? -8.753 -0.065 1.097 1.00 92.06 162 VAL A O 1
ATOM 1289 N N . TYR A 1 163 ? -7.382 -0.345 2.863 1.00 94.50 163 TYR A N 1
ATOM 1290 C CA . TYR A 1 163 ? -7.387 -1.800 2.843 1.00 94.50 163 TYR A CA 1
ATOM 1291 C C . TYR A 1 163 ? -7.587 -2.353 4.242 1.00 94.50 163 TYR A C 1
ATOM 1293 O O . TYR A 1 163 ? -7.095 -1.784 5.212 1.00 94.50 163 TYR A O 1
ATOM 1301 N N . LYS A 1 164 ? -8.266 -3.491 4.332 1.00 94.44 164 LYS A N 1
ATOM 1302 C CA . LYS A 1 164 ? -8.286 -4.334 5.522 1.00 94.44 164 LYS A CA 1
ATOM 1303 C C . LYS A 1 164 ? -7.041 -5.219 5.541 1.00 94.44 164 LYS A C 1
ATOM 1305 O O . LYS A 1 164 ? -6.644 -5.755 4.504 1.00 94.44 164 LYS A O 1
ATOM 1310 N N . MET A 1 165 ? -6.466 -5.391 6.723 1.00 90.25 165 MET A N 1
ATOM 1311 C CA . M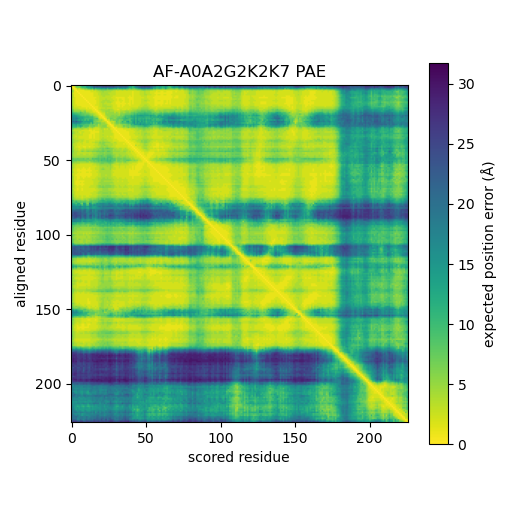ET A 1 165 ? -5.336 -6.274 6.994 1.00 90.25 165 MET A CA 1
ATOM 1312 C C . MET A 1 165 ? -5.847 -7.431 7.851 1.00 90.25 165 MET A C 1
ATOM 1314 O O . MET A 1 165 ? -6.245 -7.215 8.992 1.00 90.25 165 MET A O 1
ATOM 1318 N N . GLU A 1 166 ? -5.889 -8.646 7.300 1.00 85.94 166 GLU A N 1
ATOM 1319 C CA . GLU A 1 166 ? -6.276 -9.821 8.101 1.00 85.94 166 GLU A CA 1
ATOM 1320 C C . GLU A 1 166 ? -5.184 -10.178 9.110 1.00 85.94 166 GLU A C 1
ATOM 1322 O O . GLU A 1 166 ? -5.486 -10.543 10.239 1.00 85.94 166 GLU A O 1
ATOM 1327 N N . GLU A 1 167 ? -3.928 -10.013 8.700 1.00 82.25 167 GLU A N 1
ATOM 1328 C CA . GLU A 1 167 ? -2.747 -10.402 9.460 1.00 82.25 167 GLU A CA 1
ATOM 1329 C C . GLU A 1 167 ? -1.707 -9.261 9.422 1.00 82.25 167 GLU A C 1
ATOM 1331 O O . GLU A 1 167 ? -0.774 -9.287 8.610 1.00 82.25 167 GLU A O 1
ATOM 1336 N N . PRO A 1 168 ? -1.873 -8.204 10.243 1.00 81.62 168 PRO A N 1
ATOM 1337 C CA . PRO A 1 168 ? -1.015 -7.018 10.198 1.00 81.62 168 PRO A CA 1
ATOM 1338 C C . PRO A 1 168 ? 0.476 -7.325 10.365 1.00 81.62 168 PRO A C 1
ATOM 1340 O O . PRO A 1 168 ? 1.309 -6.745 9.672 1.00 81.62 168 PRO A O 1
ATOM 1343 N N . ASP A 1 169 ? 0.820 -8.265 11.241 1.00 76.06 169 ASP A N 1
ATOM 1344 C CA . ASP A 1 169 ? 2.199 -8.660 11.534 1.00 76.06 169 ASP A CA 1
ATOM 1345 C C . ASP A 1 169 ? 2.883 -9.238 10.288 1.00 76.06 169 ASP A C 1
ATOM 1347 O O . ASP A 1 169 ? 3.988 -8.826 9.927 1.00 76.06 169 ASP A O 1
ATOM 1351 N N . TYR A 1 170 ? 2.188 -10.135 9.582 1.00 77.44 170 TYR A N 1
ATOM 1352 C CA . TYR A 1 170 ? 2.661 -10.748 8.340 1.00 77.44 170 TYR A CA 1
ATOM 1353 C C . TYR A 1 170 ? 2.820 -9.736 7.210 1.00 77.44 170 TYR A C 1
ATOM 1355 O O . TYR A 1 170 ? 3.714 -9.894 6.377 1.00 77.44 170 TYR A O 1
ATOM 1363 N N . PHE A 1 171 ? 1.992 -8.689 7.176 1.00 85.31 171 PHE A N 1
ATOM 1364 C CA . PHE A 1 171 ? 2.176 -7.612 6.214 1.00 85.31 171 PHE A CA 1
ATOM 1365 C C . PHE A 1 171 ? 3.538 -6.943 6.410 1.00 85.31 171 PHE A C 1
ATOM 1367 O O . PHE A 1 171 ? 4.289 -6.831 5.453 1.00 85.31 171 PHE A O 1
ATOM 1374 N N . PHE A 1 172 ? 3.911 -6.541 7.627 1.00 80.88 172 PHE A N 1
ATOM 1375 C CA . PHE A 1 172 ? 5.206 -5.880 7.831 1.00 80.88 172 PHE A CA 1
ATOM 1376 C C . PHE A 1 172 ? 6.396 -6.835 7.706 1.00 80.88 172 PHE A C 1
ATOM 1378 O O . PHE A 1 172 ? 7.407 -6.463 7.115 1.00 80.88 172 PHE A O 1
ATOM 1385 N N . LEU A 1 173 ? 6.280 -8.062 8.218 1.00 76.44 173 LEU A N 1
ATOM 1386 C CA . LEU A 1 173 ? 7.345 -9.065 8.120 1.00 76.44 173 LEU A CA 1
ATOM 1387 C C . LEU A 1 173 ? 7.584 -9.509 6.672 1.00 76.44 173 LEU A C 1
ATOM 1389 O O . LEU A 1 173 ? 8.725 -9.638 6.242 1.00 76.44 173 LEU A O 1
ATOM 1393 N N . GLY A 1 174 ? 6.515 -9.678 5.894 1.00 77.88 174 GLY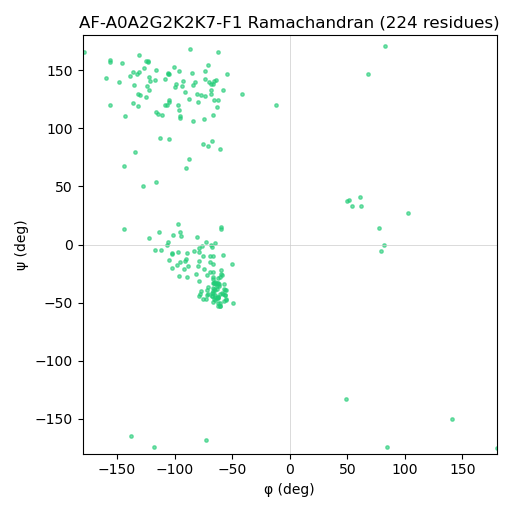 A N 1
ATOM 1394 C CA . GLY A 1 174 ? 6.585 -10.143 4.510 1.00 77.88 174 GLY A CA 1
ATOM 1395 C C . GLY A 1 174 ? 7.134 -9.123 3.508 1.00 77.88 174 GLY A C 1
ATOM 1396 O O . GLY A 1 174 ? 7.147 -9.422 2.316 1.00 77.88 174 GLY A O 1
ATOM 1397 N N . MET A 1 175 ? 7.547 -7.928 3.950 1.00 84.06 175 MET A N 1
ATOM 1398 C CA . MET A 1 175 ? 8.222 -6.936 3.098 1.00 84.06 175 MET A CA 1
ATOM 1399 C C . MET A 1 175 ? 9.702 -7.248 2.870 1.00 84.06 175 MET A C 1
ATOM 1401 O O . MET A 1 175 ? 10.319 -6.647 1.993 1.00 84.06 175 MET A O 1
ATOM 1405 N N . GLN A 1 176 ? 10.271 -8.160 3.651 1.00 76.06 176 GLN A N 1
ATOM 1406 C CA . GLN A 1 176 ? 11.647 -8.619 3.532 1.00 76.06 176 GLN A CA 1
ATOM 1407 C C . GLN A 1 176 ? 11.641 -10.142 3.382 1.00 76.06 176 GLN A C 1
ATOM 1409 O O . GLN A 1 176 ? 10.674 -10.790 3.768 1.00 76.06 176 GLN A O 1
ATOM 1414 N N . VAL A 1 177 ? 12.698 -10.723 2.822 1.00 66.19 177 VAL A N 1
ATOM 1415 C CA . VAL A 1 177 ? 13.004 -12.153 2.878 1.00 66.19 177 VAL A CA 1
ATOM 1416 C C . VAL A 1 177 ? 14.288 -12.330 3.675 1.00 66.19 177 VAL A C 1
ATOM 1418 O O . VAL A 1 177 ? 15.368 -11.955 3.225 1.00 66.19 177 VAL A O 1
ATOM 1421 N N . GLN A 1 178 ? 14.190 -12.941 4.855 1.00 59.09 178 GLN A N 1
ATOM 1422 C CA . GLN A 1 178 ? 15.373 -13.440 5.545 1.00 59.09 178 GLN A CA 1
ATOM 1423 C C . GLN A 1 178 ? 15.679 -14.860 5.064 1.00 59.09 178 GLN A C 1
ATOM 1425 O O . GLN A 1 178 ? 14.827 -15.745 5.111 1.00 59.09 178 GLN A O 1
ATOM 1430 N N . PHE A 1 179 ? 16.907 -15.080 4.596 1.00 51.75 179 PHE A N 1
ATOM 1431 C CA . PHE A 1 179 ? 17.440 -16.427 4.431 1.00 51.75 179 PHE A CA 1
ATOM 1432 C C . PHE A 1 179 ? 18.249 -16.778 5.674 1.00 51.75 179 PHE A C 1
ATOM 1434 O O . PHE A 1 179 ? 19.353 -16.260 5.848 1.00 51.75 179 PHE A O 1
ATOM 1441 N N . ASP A 1 180 ? 17.754 -17.705 6.491 1.00 47.91 180 ASP A N 1
ATOM 1442 C CA . ASP A 1 180 ? 18.513 -18.208 7.645 1.00 47.91 180 ASP A CA 1
ATOM 1443 C C . ASP A 1 180 ? 19.764 -18.996 7.229 1.00 47.91 180 ASP A C 1
ATOM 1445 O O . ASP A 1 180 ? 20.690 -19.201 8.016 1.00 47.91 180 ASP A O 1
ATOM 1449 N N . ASN A 1 181 ? 19.853 -19.427 5.966 1.00 44.03 181 ASN A N 1
ATOM 1450 C CA . ASN A 1 181 ? 21.009 -20.163 5.482 1.00 44.03 181 ASN A CA 1
ATOM 1451 C C . ASN A 1 181 ? 21.179 -20.035 3.959 1.00 44.03 181 ASN A C 1
ATOM 1453 O O . ASN A 1 181 ? 20.340 -20.533 3.208 1.00 44.03 181 ASN A O 1
ATOM 1457 N N . PRO A 1 182 ? 22.304 -19.495 3.453 1.00 41.94 182 PRO A N 1
ATOM 1458 C CA . PRO A 1 182 ? 22.575 -19.424 2.013 1.00 41.94 182 PRO A CA 1
ATOM 1459 C C . PRO A 1 182 ? 22.743 -20.800 1.329 1.00 41.94 182 PRO A C 1
ATOM 1461 O O . PRO A 1 182 ? 23.020 -20.855 0.132 1.00 41.94 182 PRO A O 1
ATOM 1464 N N . ASN A 1 183 ? 22.609 -21.914 2.062 1.00 46.38 183 ASN A N 1
ATOM 1465 C CA . ASN A 1 183 ? 22.693 -23.278 1.531 1.00 46.38 183 ASN A CA 1
ATOM 1466 C C . ASN A 1 183 ? 21.342 -24.004 1.407 1.00 46.38 183 ASN A C 1
ATOM 1468 O O . ASN A 1 183 ? 21.349 -25.165 0.998 1.00 46.38 183 ASN A O 1
ATOM 1472 N N . GLU A 1 184 ? 20.212 -23.370 1.732 1.00 49.78 184 GLU A N 1
ATOM 1473 C CA . GLU A 1 184 ? 18.883 -23.981 1.577 1.00 49.78 184 GLU A CA 1
ATOM 1474 C C . GLU A 1 184 ? 18.064 -23.273 0.485 1.00 49.78 184 GLU A C 1
ATOM 1476 O O . GLU A 1 184 ? 17.383 -22.288 0.751 1.00 49.78 184 GLU A O 1
ATOM 1481 N N . PRO A 1 185 ? 18.131 -23.753 -0.771 1.00 45.97 185 PRO A N 1
ATOM 1482 C CA . PRO A 1 185 ? 17.474 -23.113 -1.914 1.00 45.97 185 PRO A CA 1
ATOM 1483 C C . PRO A 1 185 ? 15.951 -23.337 -1.992 1.00 45.97 185 PRO A C 1
ATOM 1485 O O . PRO A 1 185 ? 15.322 -22.811 -2.908 1.00 45.97 185 PRO A O 1
ATOM 1488 N N . ASP A 1 186 ? 15.361 -24.096 -1.060 1.00 46.81 186 ASP A N 1
ATOM 1489 C CA . ASP A 1 186 ? 14.004 -24.648 -1.199 1.00 46.81 186 ASP A CA 1
ATOM 1490 C C . ASP A 1 186 ? 13.032 -24.232 -0.069 1.00 46.81 186 ASP A C 1
ATOM 1492 O O . ASP A 1 186 ? 11.900 -24.718 -0.024 1.00 46.81 186 ASP A O 1
ATOM 1496 N N . GLY A 1 187 ? 13.444 -23.349 0.848 1.00 46.03 187 GLY A N 1
ATOM 1497 C CA . GLY A 1 187 ? 12.568 -22.841 1.908 1.00 46.03 187 GLY A CA 1
ATOM 1498 C C . GLY A 1 187 ? 11.466 -21.946 1.338 1.00 46.03 187 GLY A C 1
ATOM 1499 O O . GLY A 1 187 ? 11.747 -21.027 0.570 1.00 46.03 187 GLY A O 1
ATOM 1500 N N . ASN A 1 188 ? 10.204 -22.203 1.694 1.00 44.44 188 ASN A N 1
ATOM 1501 C CA . ASN A 1 188 ? 9.124 -21.253 1.440 1.00 44.44 188 ASN A CA 1
ATOM 1502 C C . ASN A 1 188 ? 9.391 -20.017 2.314 1.00 44.44 188 ASN A C 1
ATOM 1504 O O . ASN A 1 188 ? 9.251 -20.134 3.533 1.00 44.44 188 ASN A O 1
ATOM 1508 N N . PRO A 1 189 ? 9.741 -18.852 1.738 1.00 42.88 189 PRO A N 1
ATOM 1509 C CA . PRO A 1 189 ? 10.155 -17.696 2.525 1.00 42.88 189 PRO A CA 1
ATOM 1510 C C . PRO A 1 189 ? 9.057 -17.244 3.492 1.00 42.88 189 PRO A C 1
ATOM 1512 O O . PRO A 1 189 ? 9.368 -16.698 4.535 1.00 42.88 189 PRO A O 1
ATOM 1515 N N . PHE A 1 190 ? 7.782 -17.533 3.200 1.00 38.97 190 PHE A N 1
ATOM 151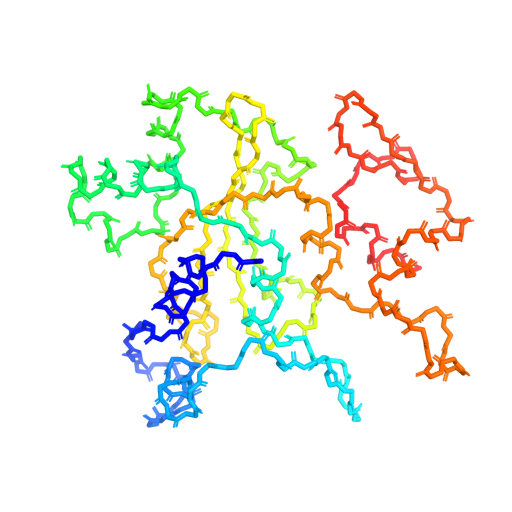6 C CA . PHE A 1 190 ? 6.652 -17.182 4.061 1.00 38.97 190 PHE A CA 1
ATOM 1517 C C . PHE A 1 190 ? 6.436 -18.131 5.255 1.00 38.97 190 PHE A C 1
ATOM 1519 O O . PHE A 1 190 ? 5.742 -17.750 6.194 1.00 38.97 190 PHE A O 1
ATOM 1526 N N . GLU A 1 191 ? 6.993 -19.350 5.238 1.00 37.62 191 GLU A N 1
ATOM 1527 C CA . GLU A 1 191 ? 6.870 -20.308 6.353 1.00 37.62 191 GLU A CA 1
ATOM 1528 C C . GLU A 1 191 ? 7.994 -20.157 7.389 1.00 37.62 191 GLU A C 1
ATOM 1530 O O . GLU A 1 191 ? 7.757 -20.397 8.571 1.00 37.62 191 GLU A O 1
ATOM 1535 N N . THR A 1 192 ? 9.181 -19.693 6.985 1.00 40.12 192 THR A N 1
ATOM 1536 C CA . THR A 1 192 ? 10.345 -19.520 7.875 1.00 40.12 192 THR A CA 1
ATOM 1537 C C . THR A 1 192 ? 10.252 -18.314 8.811 1.00 40.12 192 THR A C 1
ATOM 1539 O O . THR A 1 192 ? 10.853 -18.348 9.876 1.00 40.12 192 THR A O 1
ATOM 1542 N N . PHE A 1 193 ? 9.431 -17.296 8.519 1.00 40.38 193 PHE A N 1
ATOM 1543 C CA . PHE A 1 193 ? 9.264 -16.141 9.425 1.00 40.38 193 PHE A CA 1
ATOM 1544 C C . PHE A 1 193 ? 8.752 -16.508 10.826 1.00 40.38 193 PHE A C 1
ATOM 1546 O O . PHE A 1 193 ? 8.946 -15.747 11.771 1.00 40.38 193 PHE A O 1
ATOM 1553 N N . TYR A 1 194 ? 8.092 -17.664 10.962 1.00 39.22 194 TYR A N 1
ATOM 1554 C CA . TYR A 1 194 ? 7.533 -18.138 12.233 1.00 39.22 194 TYR A CA 1
ATOM 1555 C C . TYR A 1 194 ? 8.491 -19.014 13.031 1.00 39.22 194 TYR A C 1
ATOM 1557 O O . TYR A 1 194 ? 8.282 -19.201 14.231 1.00 39.22 194 TYR A O 1
ATOM 1565 N N . GLU A 1 195 ? 9.564 -19.497 12.409 1.00 41.62 195 GLU A N 1
ATOM 1566 C CA . GLU A 1 195 ? 10.683 -20.092 13.125 1.00 41.62 195 GLU A CA 1
ATOM 1567 C C . GLU A 1 195 ? 11.684 -18.985 13.452 1.00 41.62 195 GLU A C 1
ATOM 1569 O O . GLU A 1 195 ? 12.812 -18.962 12.983 1.00 41.62 195 GLU A O 1
ATOM 1574 N N . MET A 1 196 ? 11.260 -18.054 14.315 1.00 46.72 196 MET A N 1
ATOM 1575 C CA . MET A 1 196 ? 12.188 -17.244 15.097 1.00 46.72 196 MET A CA 1
ATOM 1576 C C . MET A 1 196 ? 13.013 -18.194 15.976 1.00 46.72 196 MET A C 1
ATOM 1578 O O . MET A 1 196 ? 12.679 -18.440 17.142 1.00 46.72 196 MET A O 1
ATOM 1582 N N . GLU A 1 197 ? 14.061 -18.793 15.416 1.00 42.84 197 GLU A N 1
ATOM 1583 C CA . GLU A 1 197 ? 14.984 -19.634 16.159 1.00 42.84 197 GLU A CA 1
ATOM 1584 C C . GLU A 1 197 ? 15.766 -18.765 17.157 1.00 42.84 197 GLU A C 1
ATOM 1586 O O . GLU A 1 197 ? 16.864 -18.290 16.914 1.00 42.84 197 GLU A O 1
ATOM 1591 N N . ASN A 1 198 ? 15.201 -18.624 18.357 1.00 43.22 198 ASN A N 1
ATOM 1592 C CA . ASN A 1 198 ? 15.945 -18.524 19.612 1.00 43.22 198 ASN A CA 1
ATOM 1593 C C . ASN A 1 198 ? 16.927 -17.348 19.805 1.00 43.22 198 ASN A C 1
ATOM 1595 O O . ASN A 1 198 ? 17.934 -17.516 20.492 1.00 43.22 198 ASN A O 1
ATOM 1599 N N . GLU A 1 199 ? 16.584 -16.128 19.390 1.00 48.59 199 GLU A N 1
ATOM 1600 C CA . GLU A 1 199 ? 17.281 -14.917 19.867 1.00 48.59 199 GLU A CA 1
ATOM 1601 C C . GLU A 1 199 ? 16.365 -13.972 20.666 1.00 48.59 199 GLU A C 1
ATOM 1603 O O . GLU A 1 199 ? 16.229 -12.791 20.389 1.00 48.59 199 GLU A O 1
ATOM 1608 N N . GLY A 1 200 ? 15.703 -14.490 21.709 1.00 55.53 200 GLY A N 1
ATOM 1609 C CA . GLY A 1 200 ? 15.187 -13.658 22.813 1.00 55.53 200 GLY A CA 1
ATOM 1610 C C . GLY A 1 200 ? 13.877 -12.887 22.589 1.00 55.53 200 GLY A C 1
ATOM 1611 O O . GLY A 1 200 ? 13.358 -12.330 23.558 1.00 55.53 200 GLY A O 1
ATOM 1612 N N . GLY A 1 201 ? 13.315 -12.904 21.379 1.00 61.59 201 GLY A N 1
ATOM 1613 C CA . GLY A 1 201 ? 12.027 -12.284 21.050 1.00 61.59 201 GLY A CA 1
ATOM 1614 C C . GLY A 1 201 ? 10.810 -12.968 21.697 1.00 61.59 201 GLY A C 1
ATOM 1615 O O . GLY A 1 201 ? 10.724 -14.197 21.710 1.00 61.59 201 GLY A O 1
ATOM 1616 N N . LYS A 1 202 ? 9.841 -12.204 22.217 1.00 67.56 202 LYS A N 1
ATOM 1617 C CA . LYS A 1 202 ? 8.540 -12.712 22.708 1.00 67.56 202 LYS A CA 1
ATOM 1618 C C . LYS A 1 202 ? 7.389 -11.839 22.230 1.00 67.56 202 LYS A C 1
ATOM 1620 O O . LYS A 1 202 ? 7.474 -10.627 22.335 1.00 67.56 202 LYS A O 1
ATOM 1625 N N . TYR A 1 203 ? 6.286 -12.432 21.785 1.00 64.12 203 TYR A N 1
ATOM 1626 C CA . TYR A 1 203 ? 5.063 -11.676 21.508 1.00 64.12 203 TYR A CA 1
ATOM 1627 C C . TYR A 1 203 ? 4.334 -11.318 22.815 1.00 64.12 203 TYR A C 1
ATOM 1629 O O . TYR A 1 203 ? 4.096 -12.189 23.657 1.00 64.12 203 TYR A O 1
ATOM 1637 N N . ASN A 1 204 ? 3.989 -10.045 22.993 1.00 65.31 204 ASN A N 1
ATOM 1638 C CA . ASN A 1 204 ? 3.186 -9.532 24.095 1.00 65.31 204 ASN A CA 1
ATOM 1639 C C . ASN A 1 204 ? 1.717 -9.448 23.655 1.00 65.31 204 ASN A C 1
ATOM 1641 O O . ASN A 1 204 ? 1.355 -8.584 22.863 1.00 65.31 204 ASN A O 1
ATOM 1645 N N . GLU A 1 205 ? 0.861 -10.323 24.188 1.00 63.56 205 GLU A N 1
ATOM 1646 C CA . GLU A 1 205 ? -0.570 -10.358 23.843 1.00 63.56 205 GLU A CA 1
ATOM 1647 C C . GLU A 1 205 ? -1.353 -9.117 24.307 1.00 63.56 205 GLU A C 1
ATOM 1649 O O . GLU A 1 205 ? -2.397 -8.815 23.735 1.00 63.56 205 GLU A O 1
ATOM 1654 N N . GLU A 1 206 ? -0.879 -8.400 25.332 1.00 67.19 206 GLU A N 1
ATOM 1655 C CA . GLU A 1 206 ? -1.558 -7.210 25.862 1.00 67.19 206 GLU A CA 1
ATOM 1656 C C . GLU A 1 206 ? -1.324 -5.988 24.971 1.00 67.19 206 GLU A C 1
ATOM 1658 O O . GLU A 1 206 ? -2.259 -5.241 24.692 1.00 67.19 206 GLU A O 1
ATOM 1663 N N . THR A 1 207 ? -0.089 -5.799 24.502 1.00 62.00 207 THR A N 1
ATOM 1664 C CA . THR A 1 207 ? 0.285 -4.669 23.634 1.00 62.00 207 THR A CA 1
ATOM 1665 C C . THR A 1 207 ? 0.298 -5.021 22.154 1.00 62.00 207 THR A C 1
ATOM 1667 O O . THR A 1 207 ? 0.460 -4.137 21.318 1.00 62.00 207 THR A O 1
ATOM 1670 N N . LYS A 1 208 ? 0.113 -6.303 21.821 1.00 60.41 208 LYS A N 1
ATOM 1671 C CA . LYS A 1 208 ? 0.238 -6.848 20.466 1.00 60.41 208 LYS A CA 1
ATOM 1672 C C . LYS A 1 208 ? 1.574 -6.466 19.800 1.00 60.41 208 LYS A C 1
ATOM 1674 O O . LYS A 1 208 ? 1.617 -6.152 18.611 1.00 60.41 208 LYS A O 1
ATOM 1679 N N . CYS A 1 209 ? 2.663 -6.445 20.575 1.00 63.03 209 CYS A N 1
ATOM 1680 C CA . CYS A 1 209 ? 4.011 -6.102 20.108 1.00 63.03 209 CYS A CA 1
ATOM 1681 C C . CYS A 1 209 ? 5.012 -7.223 20.383 1.00 63.03 209 CYS A C 1
ATOM 1683 O O . CYS A 1 209 ? 4.832 -8.023 21.299 1.00 63.03 209 CYS A O 1
ATOM 1685 N N . PHE A 1 210 ? 6.112 -7.246 19.633 1.00 66.56 210 PHE A N 1
ATOM 1686 C CA . PHE A 1 210 ? 7.243 -8.110 19.951 1.00 66.56 210 PHE A CA 1
ATOM 1687 C C . PHE A 1 210 ? 8.143 -7.426 20.981 1.00 66.56 210 PHE A C 1
ATOM 1689 O O . PHE A 1 210 ? 8.417 -6.232 20.899 1.00 66.56 210 PHE A O 1
ATOM 1696 N N . GLU A 1 211 ? 8.605 -8.178 21.967 1.00 66.56 211 GLU A N 1
ATOM 1697 C CA . GLU A 1 211 ? 9.594 -7.765 22.951 1.00 66.56 211 GLU A CA 1
ATOM 1698 C C . GLU A 1 211 ? 10.928 -8.418 22.606 1.00 66.56 211 GLU A C 1
ATOM 1700 O O . GLU A 1 211 ? 11.015 -9.644 22.575 1.00 66.56 211 GLU A O 1
ATOM 1705 N N . LEU A 1 212 ? 11.966 -7.610 22.406 1.00 68.19 212 LEU A N 1
ATOM 1706 C CA . LEU A 1 212 ? 13.344 -8.057 22.223 1.00 68.19 212 LEU A CA 1
ATOM 1707 C C . LEU A 1 212 ? 14.225 -7.362 23.256 1.00 68.19 212 LEU A C 1
ATOM 1709 O O . LEU A 1 212 ? 14.157 -6.144 23.431 1.00 68.19 212 LEU A O 1
ATOM 1713 N N . ASP A 1 213 ? 14.998 -8.144 24.009 1.00 73.44 213 ASP A N 1
ATOM 1714 C CA . ASP A 1 213 ? 15.842 -7.654 25.106 1.00 73.44 213 ASP A CA 1
ATOM 1715 C C . ASP A 1 213 ? 15.115 -6.738 26.117 1.00 73.44 213 ASP A C 1
ATOM 1717 O O . ASP A 1 213 ? 15.674 -5.765 26.636 1.00 73.44 213 ASP A O 1
ATOM 1721 N N . GLY A 1 214 ? 13.847 -7.041 26.423 1.00 72.88 214 GLY A N 1
ATOM 1722 C CA . GLY A 1 214 ? 13.046 -6.267 27.377 1.00 72.88 214 GLY A CA 1
ATOM 1723 C C . GLY A 1 214 ? 12.500 -4.948 26.829 1.00 72.88 214 GLY A C 1
ATOM 1724 O O . GLY A 1 214 ? 12.089 -4.090 27.615 1.00 72.88 214 GLY A O 1
ATOM 1725 N N . LYS A 1 215 ? 12.532 -4.747 25.506 1.00 71.19 215 LYS A N 1
ATOM 1726 C CA . LYS A 1 215 ? 11.974 -3.574 24.830 1.00 71.19 215 LYS A CA 1
ATOM 1727 C C . 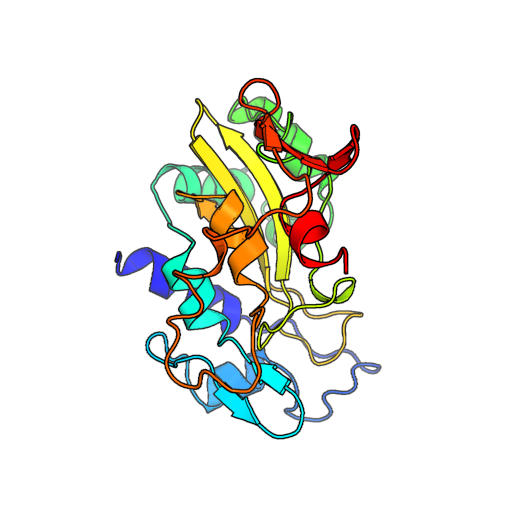LYS A 1 215 ? 10.940 -3.996 23.803 1.00 71.19 215 LYS A C 1
ATOM 1729 O O . LYS A 1 215 ? 11.205 -4.869 22.984 1.00 71.19 215 LYS A O 1
ATOM 1734 N N . GLU A 1 216 ? 9.798 -3.323 23.819 1.00 72.25 216 GLU A N 1
ATOM 1735 C CA . GLU A 1 216 ? 8.810 -3.457 22.756 1.00 72.25 216 GLU A CA 1
ATOM 1736 C C . GLU A 1 216 ? 9.358 -2.884 21.452 1.00 72.25 216 GLU A C 1
ATOM 1738 O O . GLU A 1 216 ? 10.011 -1.836 21.424 1.00 72.25 216 GLU A O 1
ATOM 1743 N N . CYS A 1 217 ? 9.095 -3.593 20.370 1.00 61.88 217 CYS A N 1
ATOM 1744 C CA . CYS A 1 217 ? 9.513 -3.241 19.035 1.00 61.88 217 CYS A CA 1
ATOM 1745 C C . CYS A 1 217 ? 8.447 -3.671 18.030 1.00 61.88 217 CYS A C 1
ATOM 1747 O O . CYS A 1 217 ? 7.593 -4.527 18.278 1.00 61.88 217 CYS A O 1
ATOM 1749 N N . THR A 1 218 ? 8.468 -2.999 16.889 1.00 61.91 218 THR A N 1
ATOM 1750 C CA . THR A 1 218 ? 7.612 -3.326 15.757 1.00 61.91 218 THR A CA 1
ATOM 1751 C C . THR A 1 218 ? 8.069 -4.644 15.119 1.00 61.91 218 THR A C 1
ATOM 1753 O O . THR A 1 218 ? 9.255 -4.977 15.196 1.00 61.91 218 THR A O 1
ATOM 1756 N N . PRO A 1 219 ? 7.177 -5.390 14.443 1.00 58.56 219 PRO A N 1
ATOM 1757 C CA . PRO A 1 219 ? 7.546 -6.646 13.786 1.00 58.56 219 PRO A CA 1
ATOM 1758 C C . PRO A 1 219 ? 8.698 -6.477 12.794 1.00 58.56 219 PRO A C 1
ATOM 1760 O O . PRO A 1 219 ? 9.612 -7.289 12.773 1.00 58.56 219 PRO A O 1
ATOM 1763 N N . TYR A 1 220 ? 8.726 -5.374 12.036 1.00 54.69 220 TYR A N 1
ATOM 1764 C CA . TYR A 1 220 ? 9.835 -5.103 11.117 1.00 54.69 220 TYR A CA 1
ATOM 1765 C C . TYR A 1 220 ? 11.166 -4.867 11.856 1.00 54.69 220 TYR A C 1
ATOM 1767 O O . TYR A 1 220 ? 12.220 -5.242 11.357 1.00 54.69 220 TYR A O 1
ATOM 1775 N N . CYS A 1 221 ? 11.155 -4.268 13.057 1.00 52.47 221 CYS A N 1
ATOM 1776 C CA . CYS A 1 221 ? 12.378 -4.077 13.841 1.00 52.47 221 CYS A CA 1
ATOM 1777 C C . CYS A 1 221 ? 12.970 -5.408 14.314 1.00 52.47 221 CYS A C 1
ATOM 1779 O O . CYS A 1 221 ? 14.189 -5.492 14.452 1.00 52.47 221 CYS A O 1
ATOM 1781 N N . MET A 1 222 ? 12.138 -6.432 14.534 1.00 54.06 222 MET A N 1
ATOM 1782 C CA . MET A 1 222 ? 12.607 -7.787 14.840 1.00 54.06 222 MET A CA 1
ATOM 1783 C C . MET A 1 222 ? 13.398 -8.390 13.678 1.00 54.06 222 MET A C 1
ATOM 1785 O O . MET A 1 222 ? 14.393 -9.061 13.913 1.00 54.06 222 MET A O 1
ATOM 1789 N N . ALA A 1 223 ? 13.007 -8.097 12.436 1.00 49.69 223 ALA A N 1
ATOM 1790 C CA . ALA A 1 223 ? 13.701 -8.563 11.235 1.00 49.69 223 ALA A CA 1
ATOM 1791 C C . ALA A 1 223 ? 15.026 -7.817 10.945 1.00 49.69 223 ALA A C 1
ATOM 1793 O O . ALA A 1 223 ? 15.790 -8.225 10.076 1.00 49.69 223 ALA A O 1
ATOM 1794 N N . LEU A 1 224 ? 15.329 -6.720 11.648 1.00 45.41 224 LEU A N 1
ATOM 1795 C CA . LEU A 1 224 ? 16.546 -5.924 11.416 1.00 45.41 224 LEU A CA 1
ATOM 1796 C C . LEU A 1 224 ? 17.643 -6.126 12.473 1.00 45.41 224 LEU A C 1
ATOM 1798 O O . LEU A 1 224 ? 18.765 -5.657 12.270 1.00 45.41 224 LEU A O 1
ATOM 1802 N N . GLN A 1 225 ? 17.345 -6.757 13.613 1.00 45.28 225 GLN A N 1
ATOM 1803 C CA . GLN A 1 225 ? 18.353 -7.010 14.647 1.00 45.28 225 GLN A CA 1
ATOM 1804 C C . GLN A 1 225 ? 19.129 -8.295 14.316 1.00 45.28 225 GLN A C 1
ATOM 1806 O O . GLN A 1 225 ? 18.591 -9.388 14.451 1.00 45.28 225 GLN A O 1
ATOM 1811 N N . TYR A 1 226 ? 20.380 -8.123 13.871 1.00 37.66 226 TYR A N 1
ATOM 1812 C CA . TYR A 1 226 ? 21.406 -9.161 13.683 1.00 37.66 226 TYR A CA 1
ATOM 1813 C C . TYR A 1 226 ? 22.513 -9.039 14.739 1.00 37.66 226 TYR A C 1
ATOM 1815 O O . TYR A 1 226 ? 22.806 -7.891 15.162 1.00 37.66 226 TYR A O 1
#

Solvent-accessible surface area (backbone atoms only — not comparable to full-atom values): 13027 Å² total; per-residue (Å²): 133,65,72,62,31,51,50,53,51,50,51,46,52,45,33,83,44,74,84,57,94,87,41,77,21,76,95,63,59,21,43,13,51,45,32,66,72,73,51,87,61,65,81,54,64,74,44,77,60,98,89,44,64,35,35,40,47,55,23,50,49,57,73,46,43,40,58,52,70,67,33,50,51,51,59,50,50,48,44,70,80,32,65,74,46,66,78,41,71,81,56,57,69,63,51,51,56,48,37,36,74,76,60,60,36,39,59,79,32,84,31,68,42,73,55,70,45,48,45,78,86,46,93,60,23,49,68,52,42,44,35,35,45,59,36,29,44,94,88,43,43,31,31,42,39,22,41,50,24,24,51,38,100,92,49,19,55,28,60,61,41,54,30,37,34,90,49,61,62,57,48,53,44,66,39,44,78,82,74,95,47,100,83,58,96,78,69,59,67,83,64,51,73,76,63,72,81,79,79,71,67,44,80,37,85,89,64,52,24,36,27,45,89,91,36,80,36,34,58,50,57,63,77,68,71,126

Secondary structure (DSSP, 8-state):
--HHHHHHHHHHHT------TT-TTTTT-SHHHHHHHH---SSPPPEE-SS-EEB-HHHHHHHHEE--HHHHHHHHHHHHH-TTGGG-TT-HHHHHHHHHHHH--B-S-SSS--S-EEGGGS---BSS-EEEEEEEETTEEEEEEEEEEEEETTEEEPPPEEEEES-HHHHHHTTS---S-TT-TT--HHHHTT---SSS-EEETTTTEEEETTEEE-HHHHTT--